Protein AF-A0A5A8DB03-F1 (afdb_monomer)

Structure (mmCIF, N/CA/C/O backbone):
data_AF-A0A5A8DB03-F1
#
_entry.id   AF-A0A5A8DB03-F1
#
loop_
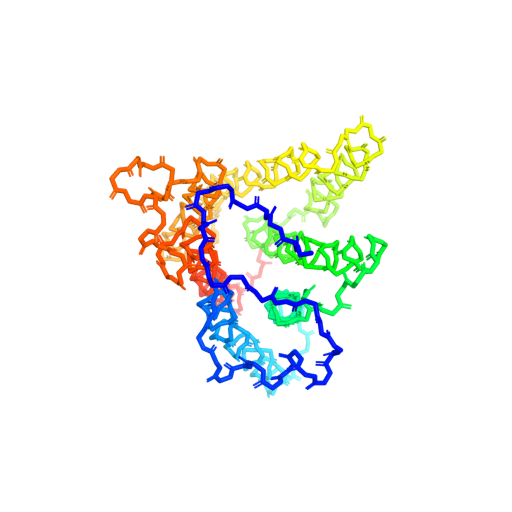_atom_site.group_PDB
_atom_site.id
_atom_site.type_symbol
_atom_site.label_atom_id
_atom_site.label_alt_id
_atom_site.label_comp_id
_atom_site.label_asym_id
_atom_site.label_entity_id
_atom_site.label_seq_id
_atom_site.pdbx_PDB_ins_code
_atom_site.Cartn_x
_atom_site.Cartn_y
_atom_site.Cartn_z
_atom_site.occupancy
_atom_site.B_iso_or_equiv
_atom_site.auth_seq_id
_atom_site.auth_comp_id
_atom_site.auth_asym_id
_atom_site.auth_atom_id
_atom_site.pdbx_PDB_model_num
ATOM 1 N N . MET A 1 1 ? -11.366 -2.211 24.504 1.00 57.22 1 MET A N 1
ATOM 2 C CA . MET A 1 1 ? -11.954 -1.932 23.166 1.00 57.22 1 MET A CA 1
ATOM 3 C C . MET A 1 1 ? -11.129 -0.865 22.456 1.00 57.22 1 MET A C 1
ATOM 5 O O . MET A 1 1 ? -11.055 0.259 22.942 1.00 57.22 1 MET A O 1
ATOM 9 N N . HIS A 1 2 ? -10.504 -1.203 21.328 1.00 66.88 2 HIS A N 1
ATOM 10 C CA . HIS A 1 2 ? -9.627 -0.291 20.583 1.00 66.88 2 HIS A CA 1
ATOM 11 C C . HIS A 1 2 ? -10.441 0.673 19.711 1.00 66.88 2 HIS A C 1
ATOM 13 O O . HIS A 1 2 ? -10.934 0.280 18.658 1.00 66.88 2 HIS A O 1
ATOM 19 N N . ARG A 1 3 ? -10.593 1.933 20.141 1.00 79.06 3 ARG A N 1
ATOM 20 C CA . ARG A 1 3 ? -11.216 3.007 19.344 1.00 79.06 3 ARG A CA 1
ATOM 21 C C . ARG A 1 3 ? -10.149 3.984 18.868 1.00 79.06 3 ARG A C 1
ATOM 23 O O . ARG A 1 3 ? -9.590 4.728 19.667 1.00 79.06 3 ARG A O 1
ATOM 30 N N . PHE A 1 4 ? -9.866 3.973 17.571 1.00 80.69 4 PHE A N 1
ATOM 31 C CA . PHE A 1 4 ? -8.771 4.746 16.974 1.00 80.69 4 PHE A CA 1
ATOM 32 C C . PHE A 1 4 ? -9.256 5.951 16.154 1.00 80.69 4 PHE A C 1
ATOM 34 O O . PHE A 1 4 ? -8.496 6.902 15.968 1.00 80.69 4 PHE A O 1
ATOM 41 N N . ASN A 1 5 ? -10.513 5.952 15.698 1.00 90.06 5 ASN A N 1
ATOM 42 C CA . ASN A 1 5 ? -11.126 7.076 14.996 1.00 90.06 5 ASN A CA 1
ATOM 43 C C . ASN A 1 5 ? -12.341 7.582 15.780 1.00 90.06 5 ASN A C 1
ATOM 45 O O . ASN A 1 5 ? -13.336 6.875 15.911 1.00 90.06 5 ASN A O 1
ATOM 49 N N . LYS A 1 6 ? -12.267 8.819 16.286 1.00 92.94 6 LYS A N 1
ATOM 50 C CA . LYS A 1 6 ? -13.341 9.431 17.086 1.00 92.94 6 LYS A CA 1
ATOM 51 C C . LYS A 1 6 ? -14.616 9.740 16.290 1.00 92.94 6 LYS A C 1
ATOM 53 O O . LYS A 1 6 ? -15.643 10.002 16.901 1.00 92.94 6 LYS A O 1
ATOM 58 N N . PHE A 1 7 ? -14.532 9.757 14.960 1.00 94.75 7 PHE A N 1
ATOM 59 C CA . PHE A 1 7 ? -15.667 10.031 14.074 1.00 94.75 7 PHE A CA 1
ATOM 60 C C . PHE A 1 7 ? -16.422 8.764 13.657 1.00 94.75 7 PHE A C 1
ATOM 62 O O . PHE A 1 7 ? -17.544 8.863 13.162 1.00 94.75 7 PHE A O 1
ATOM 69 N N . VAL A 1 8 ? -15.812 7.595 13.882 1.00 93.94 8 VAL A N 1
ATOM 70 C CA . VAL A 1 8 ? -16.479 6.298 13.768 1.00 93.94 8 VAL A CA 1
ATOM 71 C C . VAL A 1 8 ? -17.092 5.979 15.125 1.00 93.94 8 VAL A C 1
ATOM 73 O O . VAL A 1 8 ? -16.371 5.957 16.126 1.00 93.94 8 VAL A O 1
ATOM 76 N N . ILE A 1 9 ? -18.406 5.771 15.182 1.00 94.19 9 ILE A N 1
ATOM 77 C CA . ILE A 1 9 ? -19.142 5.677 16.455 1.00 94.19 9 ILE A CA 1
ATOM 78 C C . ILE A 1 9 ? -19.515 4.223 16.782 1.00 94.19 9 ILE A C 1
ATOM 80 O O . ILE A 1 9 ? -19.347 3.777 17.922 1.00 94.19 9 ILE A O 1
ATOM 84 N N . HIS A 1 10 ? -19.975 3.469 15.785 1.00 94.06 10 HIS A N 1
ATOM 85 C CA . HIS A 1 10 ? -20.523 2.120 15.906 1.00 94.06 10 HIS A CA 1
ATOM 86 C C . HIS A 1 10 ? -19.691 1.085 15.134 1.00 94.06 10 HIS A C 1
ATOM 88 O O . HIS A 1 10 ? -18.683 1.394 14.505 1.00 94.06 10 HIS A O 1
ATOM 94 N N . GLY A 1 11 ? -20.091 -0.186 15.224 1.00 92.69 11 GLY A N 1
ATOM 95 C CA . GLY A 1 11 ? -19.500 -1.276 14.442 1.00 92.69 11 GLY A CA 1
ATOM 96 C C . GLY A 1 11 ? -18.171 -1.825 14.972 1.00 92.69 11 GLY A C 1
ATOM 97 O O . GLY A 1 11 ? -17.699 -2.832 14.450 1.00 92.69 11 GLY A O 1
ATOM 98 N N . TYR A 1 12 ? -17.580 -1.223 16.011 1.00 93.94 12 TYR A N 1
ATOM 99 C CA . TYR A 1 12 ? -16.371 -1.752 16.648 1.00 93.94 12 TYR A CA 1
ATOM 100 C C . TYR A 1 12 ? -16.615 -3.125 17.282 1.00 93.94 12 TYR A C 1
ATOM 102 O O . TYR A 1 12 ? -17.575 -3.336 18.029 1.00 93.94 12 TYR A O 1
ATOM 110 N N . ARG A 1 13 ? -15.677 -4.044 17.057 1.00 93.00 13 ARG A N 1
ATOM 111 C CA . ARG A 1 13 ? -15.691 -5.375 17.669 1.00 93.00 13 ARG A CA 1
ATOM 112 C C . ARG A 1 13 ? -15.199 -5.344 19.117 1.00 93.00 13 ARG A C 1
ATOM 114 O O . ARG A 1 13 ? -14.327 -4.556 19.491 1.00 93.00 13 ARG A O 1
ATOM 121 N N . ARG A 1 14 ? -15.770 -6.229 19.938 1.00 91.81 14 ARG A N 1
ATOM 122 C CA . ARG A 1 14 ? -15.292 -6.503 21.302 1.00 91.81 14 ARG A CA 1
ATOM 123 C C . ARG A 1 14 ? -14.025 -7.351 21.256 1.00 91.81 14 ARG A C 1
ATOM 125 O O . ARG A 1 14 ? -13.747 -7.997 20.251 1.00 91.81 14 ARG A O 1
ATOM 132 N N . GLU A 1 15 ? -13.280 -7.347 22.352 1.00 93.19 15 GLU A N 1
ATOM 133 C CA . GLU A 1 15 ? -12.100 -8.198 22.490 1.00 93.19 15 GLU A CA 1
ATOM 134 C C . GLU A 1 15 ? -12.490 -9.676 22.413 1.00 93.19 15 GLU A C 1
ATOM 136 O O . GLU A 1 15 ? -13.482 -10.093 23.014 1.00 93.19 15 GLU A O 1
ATOM 141 N N . MET A 1 16 ? -11.744 -10.458 21.631 1.00 93.25 16 MET A N 1
ATOM 142 C CA . MET A 1 16 ? -12.043 -11.875 21.415 1.00 93.25 16 MET A CA 1
ATOM 143 C C . MET A 1 16 ? -10.803 -12.669 20.984 1.00 93.25 16 MET A C 1
ATOM 145 O O . MET A 1 16 ? -9.925 -12.104 20.335 1.00 93.25 16 MET A O 1
ATOM 149 N N . PRO A 1 17 ? -10.722 -13.984 21.259 1.00 93.19 17 PRO A N 1
ATOM 150 C CA . PRO A 1 17 ? -9.613 -14.824 20.799 1.00 93.19 17 PRO A CA 1
ATOM 151 C C . PRO A 1 17 ? -9.478 -14.856 19.269 1.00 93.19 17 PRO A C 1
ATOM 153 O O . PRO A 1 17 ? -10.469 -14.687 18.557 1.00 93.19 17 PRO A O 1
ATOM 156 N N . VAL A 1 18 ? -8.280 -15.166 18.757 1.00 91.94 18 VAL A N 1
ATOM 157 C CA . VAL A 1 18 ? -7.977 -15.170 17.307 1.00 91.94 18 VAL A CA 1
ATOM 158 C C . VAL A 1 18 ? -8.971 -16.019 16.516 1.00 91.94 18 VAL A C 1
ATOM 160 O O . VAL A 1 18 ? -9.547 -15.540 15.545 1.00 91.94 18 VAL A O 1
ATOM 163 N N . GLY A 1 19 ? -9.271 -17.241 16.969 1.00 92.19 19 GLY A N 1
ATOM 164 C CA . GLY A 1 19 ? -10.232 -18.115 16.285 1.00 92.19 19 GLY A CA 1
ATOM 165 C C . GLY A 1 19 ? -11.667 -17.569 16.248 1.00 92.19 19 GLY A C 1
ATOM 166 O O . GLY A 1 19 ? -12.421 -17.863 15.324 1.00 92.19 19 GLY A O 1
ATOM 167 N N . ALA A 1 20 ? -12.073 -16.751 17.225 1.00 92.81 20 ALA A N 1
ATOM 168 C CA . ALA A 1 20 ? -13.346 -16.032 17.162 1.00 92.81 20 ALA A CA 1
ATOM 169 C C . ALA A 1 20 ? -13.267 -14.853 16.181 1.00 92.81 20 ALA A C 1
ATOM 171 O O . ALA A 1 20 ? -14.188 -14.668 15.393 1.00 92.81 20 ALA A O 1
ATOM 172 N N . SER A 1 21 ? -12.141 -14.136 16.167 1.00 92.94 21 SER A N 1
ATOM 173 C CA . SER A 1 21 ? -11.889 -13.013 15.259 1.00 92.94 21 SER A CA 1
ATOM 174 C C . SER A 1 21 ? -11.907 -13.427 13.787 1.00 92.94 21 SER A C 1
ATOM 176 O O . SER A 1 21 ? -12.509 -12.750 12.962 1.00 92.94 21 SER A O 1
ATOM 178 N N . LEU A 1 22 ? -11.325 -14.585 13.456 1.00 91.19 22 LEU A N 1
ATOM 179 C CA . LEU A 1 22 ? -11.356 -15.139 12.098 1.00 91.19 22 LEU A CA 1
ATOM 180 C C . LEU A 1 22 ? -12.784 -15.469 11.637 1.00 91.19 22 LEU A C 1
ATOM 182 O O . LEU A 1 22 ? -13.128 -15.263 10.476 1.00 91.19 22 LEU A O 1
ATOM 186 N N . ARG A 1 23 ? -13.649 -15.925 12.552 1.00 92.12 23 ARG A N 1
ATOM 187 C CA . ARG A 1 23 ? -15.060 -16.221 12.253 1.00 92.12 23 ARG A CA 1
ATOM 188 C C . ARG A 1 23 ? -15.893 -14.969 11.971 1.00 92.12 23 ARG A C 1
ATOM 190 O O . ARG A 1 23 ? -16.979 -15.093 11.411 1.00 92.12 23 ARG A O 1
ATOM 197 N N . THR A 1 24 ? -15.396 -13.771 12.295 1.00 91.81 24 THR A N 1
ATOM 198 C CA . THR A 1 24 ? -16.094 -12.521 11.961 1.00 91.81 24 THR A CA 1
ATOM 199 C C . THR A 1 24 ? -15.862 -12.066 10.524 1.00 91.81 24 THR A C 1
ATOM 201 O O . THR A 1 24 ? -16.430 -11.052 10.142 1.00 91.81 24 THR A O 1
ATOM 204 N N . LEU A 1 25 ? -15.081 -12.792 9.710 1.00 89.25 25 LEU A N 1
ATOM 205 C CA . LEU A 1 25 ? -14.835 -12.438 8.305 1.00 89.25 25 LEU A CA 1
ATOM 206 C C . LEU A 1 25 ? -16.137 -12.246 7.503 1.00 89.25 25 LEU A C 1
ATOM 208 O O . LEU A 1 25 ? -16.212 -11.374 6.645 1.00 89.25 25 LEU A O 1
ATOM 212 N N . CYS A 1 26 ? -17.169 -13.037 7.814 1.00 88.62 26 CYS A N 1
ATOM 213 C CA . CYS A 1 26 ? -18.494 -12.959 7.185 1.00 88.62 26 CYS A CA 1
ATOM 214 C C . CYS A 1 26 ? -19.503 -12.108 7.983 1.00 88.62 26 CYS A C 1
ATOM 216 O O . CYS A 1 26 ? -20.705 -12.194 7.745 1.00 88.62 26 CYS A O 1
ATOM 218 N N . GLN A 1 27 ? -19.046 -11.324 8.962 1.00 92.25 27 GLN A N 1
ATOM 219 C CA . GLN A 1 27 ? -19.891 -10.447 9.773 1.00 92.25 27 GLN A CA 1
ATOM 220 C C . GLN A 1 27 ? -19.652 -8.981 9.404 1.00 92.25 27 GLN A C 1
ATOM 222 O O . GLN A 1 27 ? -18.546 -8.582 9.037 1.00 92.25 27 GLN A O 1
ATOM 227 N N . CYS A 1 28 ? -20.696 -8.161 9.531 1.00 93.94 28 CYS A N 1
ATOM 228 C CA . CYS A 1 28 ? -20.601 -6.728 9.281 1.00 93.94 28 CYS A CA 1
ATOM 229 C C . CYS A 1 28 ? -20.100 -5.994 10.534 1.00 93.94 28 CYS A C 1
ATOM 231 O O . CYS A 1 28 ? -20.710 -6.065 11.600 1.00 93.94 28 CYS A O 1
ATOM 233 N N . HIS A 1 29 ? -18.980 -5.295 10.400 1.00 94.88 29 HIS A N 1
ATOM 234 C CA . HIS A 1 29 ? -18.332 -4.491 11.429 1.00 94.88 29 HIS A CA 1
ATOM 235 C C . HIS A 1 29 ? -17.541 -3.344 10.781 1.00 94.88 29 HIS A C 1
ATOM 237 O O . HIS A 1 29 ? -17.348 -3.308 9.566 1.00 94.88 29 HIS A O 1
ATOM 243 N N . ASN A 1 30 ? -17.041 -2.409 11.586 1.00 94.44 30 ASN A N 1
ATOM 244 C CA . ASN A 1 30 ? -16.342 -1.214 11.095 1.00 94.44 30 ASN A CA 1
ATOM 245 C C . ASN A 1 30 ? -15.063 -1.528 10.278 1.00 94.44 30 ASN A C 1
ATOM 247 O O . ASN A 1 30 ? -14.635 -0.730 9.450 1.00 94.44 30 ASN A O 1
ATOM 251 N N . GLU A 1 31 ? -14.465 -2.707 10.489 1.00 95.19 31 GLU A N 1
ATOM 252 C CA . GLU A 1 31 ? -13.302 -3.187 9.720 1.00 95.19 31 GLU A CA 1
ATOM 253 C C . GLU A 1 31 ? -13.647 -4.020 8.474 1.00 95.19 31 GLU A C 1
ATOM 255 O O . GLU A 1 31 ? -12.732 -4.425 7.761 1.00 95.19 31 GLU A O 1
ATOM 260 N N . THR A 1 32 ? -14.922 -4.336 8.202 1.00 95.00 32 THR A N 1
ATOM 261 C CA . THR A 1 32 ? -15.281 -5.298 7.140 1.00 95.00 32 THR A CA 1
ATOM 262 C C . THR A 1 32 ? -14.778 -4.804 5.791 1.00 95.00 32 THR A C 1
ATOM 264 O O . THR A 1 32 ? -14.043 -5.512 5.106 1.00 95.00 32 THR A O 1
ATOM 267 N N . PHE A 1 33 ? -15.082 -3.553 5.444 1.00 95.62 33 PHE A N 1
ATOM 268 C CA . PHE A 1 33 ? -14.635 -2.971 4.184 1.00 95.62 33 PHE A CA 1
ATOM 269 C C . PHE A 1 33 ? -13.102 -2.914 4.078 1.00 95.62 33 PHE A C 1
ATOM 271 O O . PHE A 1 33 ? -12.569 -3.187 3.009 1.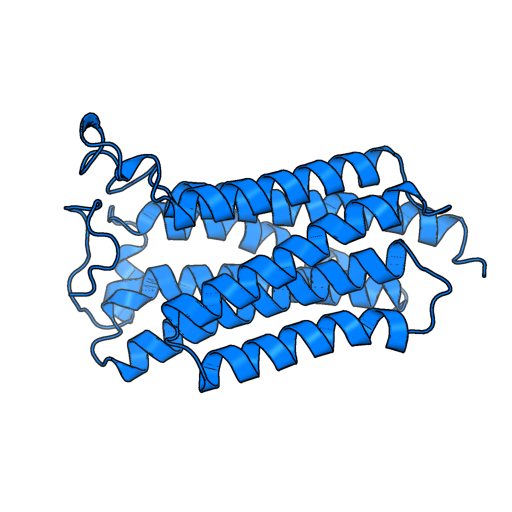00 95.62 33 PHE A O 1
ATOM 278 N N . ASN A 1 34 ? -12.390 -2.657 5.185 1.00 95.56 34 ASN A N 1
ATOM 279 C CA . ASN A 1 34 ? -10.921 -2.644 5.209 1.00 95.56 34 ASN A CA 1
ATOM 280 C C . ASN A 1 34 ? -10.317 -4.010 4.868 1.00 95.56 34 ASN A C 1
ATOM 282 O O . ASN A 1 34 ? -9.329 -4.085 4.141 1.00 95.56 34 ASN A O 1
ATOM 286 N N . VAL A 1 35 ? -10.911 -5.093 5.378 1.00 95.69 35 VAL A N 1
ATOM 287 C CA . VAL A 1 35 ? -10.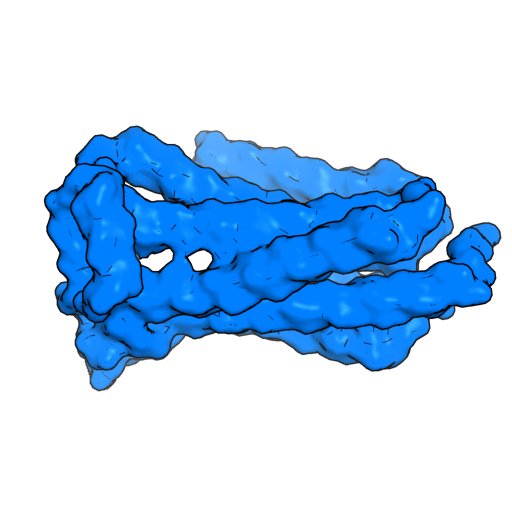468 -6.458 5.065 1.00 95.69 35 VAL A CA 1
ATOM 288 C C . VAL A 1 35 ? -10.668 -6.745 3.577 1.00 95.69 35 VAL A C 1
ATOM 290 O O . VAL A 1 35 ? -9.729 -7.144 2.889 1.00 95.69 35 VAL A O 1
ATOM 293 N N . PHE A 1 36 ? -11.869 -6.498 3.051 1.00 94.94 36 PHE A N 1
ATOM 294 C CA . PHE A 1 36 ? -12.188 -6.821 1.659 1.00 94.94 36 PHE A CA 1
ATOM 295 C C . PHE A 1 36 ? -11.455 -5.940 0.639 1.00 94.94 36 PHE A C 1
ATOM 297 O O . PHE A 1 36 ? -11.058 -6.455 -0.407 1.00 94.94 36 PHE A O 1
ATOM 304 N N . SER A 1 37 ? -11.195 -4.662 0.942 1.00 96.38 37 SER A N 1
ATOM 305 C CA . SER A 1 37 ? -10.421 -3.784 0.051 1.00 96.38 37 SER A CA 1
ATOM 306 C C . SER A 1 37 ? -8.991 -4.277 -0.183 1.00 96.38 37 SER A C 1
ATOM 308 O O . SER A 1 37 ? -8.417 -3.982 -1.227 1.00 96.38 37 SER A O 1
ATOM 310 N N . HIS A 1 38 ? -8.428 -5.058 0.747 1.00 96.88 38 HIS A N 1
ATOM 311 C CA . HIS A 1 38 ? -7.081 -5.629 0.628 1.00 96.88 38 HIS A CA 1
ATOM 312 C C . HIS A 1 38 ? -7.045 -7.046 0.057 1.00 96.88 38 HIS A C 1
ATOM 314 O O . HIS A 1 38 ? -6.026 -7.444 -0.504 1.00 96.88 38 HIS A O 1
ATOM 320 N N . LEU A 1 39 ? -8.141 -7.806 0.140 1.00 95.06 39 LEU A N 1
ATOM 321 C CA . LEU A 1 39 ? -8.198 -9.161 -0.422 1.00 95.06 39 LEU A CA 1
ATOM 322 C C . LEU A 1 39 ? -8.029 -9.169 -1.947 1.00 95.06 39 LEU A C 1
ATOM 324 O O . LEU A 1 39 ? -7.351 -10.044 -2.481 1.00 95.06 39 LEU A O 1
ATOM 328 N N . VAL A 1 40 ? -8.601 -8.190 -2.653 1.00 94.31 40 VAL A N 1
ATOM 329 C CA . VAL A 1 40 ? -8.474 -8.086 -4.117 1.00 94.31 40 VAL A CA 1
ATOM 330 C C . VAL A 1 40 ? -7.014 -7.895 -4.554 1.00 94.31 40 VAL A C 1
ATOM 332 O O . VAL A 1 40 ? -6.510 -8.746 -5.292 1.00 94.31 40 VAL A O 1
ATOM 335 N N . PRO A 1 41 ? -6.292 -6.844 -4.115 1.00 97.12 41 PRO A N 1
ATOM 336 C CA . PRO A 1 41 ? -4.892 -6.684 -4.491 1.00 97.12 41 PRO A CA 1
ATOM 337 C C . PRO A 1 41 ? -4.006 -7.821 -3.959 1.00 97.12 41 PRO A C 1
ATOM 339 O O . PRO A 1 41 ? -3.086 -8.222 -4.665 1.00 97.12 41 PRO A O 1
ATOM 342 N N . LEU A 1 42 ? -4.308 -8.415 -2.794 1.00 98.25 42 LEU A N 1
ATOM 343 C CA . LEU A 1 42 ? -3.617 -9.618 -2.310 1.00 98.25 42 LEU A CA 1
ATOM 344 C C . LEU A 1 42 ? -3.660 -10.754 -3.339 1.00 98.25 42 LEU A C 1
ATOM 346 O O . LEU A 1 42 ? -2.616 -11.297 -3.704 1.00 98.25 42 LEU A O 1
ATOM 350 N N . VAL A 1 43 ? -4.855 -11.110 -3.817 1.00 97.81 43 VAL A N 1
ATOM 351 C CA . VAL A 1 43 ? -5.032 -12.192 -4.796 1.00 97.81 43 VAL A CA 1
ATOM 352 C C . VAL A 1 43 ? -4.296 -11.868 -6.093 1.00 97.81 43 VAL A C 1
ATOM 354 O O . VAL A 1 43 ? -3.576 -12.718 -6.616 1.00 97.81 43 VAL A O 1
ATOM 357 N N . LEU A 1 44 ? -4.419 -10.636 -6.588 1.00 97.38 44 LEU A N 1
ATOM 358 C CA . LEU A 1 44 ? -3.810 -10.228 -7.855 1.00 97.38 44 LEU A CA 1
ATOM 359 C C . LEU A 1 44 ? -2.277 -10.199 -7.800 1.00 97.38 44 LEU A C 1
ATOM 361 O O . LEU A 1 44 ? -1.639 -10.692 -8.727 1.00 97.38 44 LEU A O 1
ATOM 365 N N . HIS A 1 45 ? -1.676 -9.694 -6.721 1.00 97.88 45 HIS A N 1
ATOM 366 C CA . HIS A 1 45 ? -0.219 -9.704 -6.541 1.00 97.88 45 HIS A CA 1
ATOM 367 C C . HIS A 1 45 ? 0.327 -11.120 -6.310 1.00 97.88 45 HIS A C 1
ATOM 369 O O . HIS A 1 45 ? 1.382 -11.483 -6.835 1.00 97.88 45 HIS A O 1
ATOM 375 N N . THR A 1 46 ? -0.420 -11.968 -5.595 1.00 97.38 46 THR A N 1
ATOM 376 C CA . THR A 1 46 ? -0.063 -13.386 -5.428 1.00 97.38 46 THR A CA 1
ATOM 377 C C . THR A 1 46 ? -0.072 -14.102 -6.777 1.00 97.38 46 THR A C 1
ATOM 379 O O . THR A 1 46 ? 0.896 -14.766 -7.139 1.00 97.38 46 THR A O 1
ATOM 382 N N . TRP A 1 47 ? -1.130 -13.910 -7.568 1.00 95.94 47 TRP A N 1
ATOM 383 C CA . TRP A 1 47 ? -1.225 -14.464 -8.916 1.00 95.94 47 TRP A CA 1
ATOM 384 C C . TRP A 1 47 ? -0.125 -13.925 -9.835 1.00 95.94 47 TRP A C 1
ATOM 386 O O . TRP A 1 47 ? 0.534 -14.688 -10.537 1.00 95.94 47 TRP A O 1
ATOM 396 N N . GLY A 1 48 ? 0.137 -12.618 -9.777 1.00 93.50 48 GLY A N 1
ATOM 397 C CA . GLY A 1 48 ? 1.223 -11.972 -10.505 1.00 93.50 48 GLY A CA 1
ATOM 398 C C . GLY A 1 48 ? 2.592 -12.578 -10.189 1.00 93.50 48 GLY A C 1
ATOM 399 O O . GLY A 1 48 ? 3.375 -12.782 -11.115 1.00 93.50 48 GLY A O 1
ATOM 400 N N . SER A 1 49 ? 2.846 -12.914 -8.920 1.00 92.81 49 SER A N 1
ATOM 401 C CA . SER A 1 49 ? 4.064 -13.601 -8.469 1.00 92.81 49 SER A CA 1
ATOM 402 C C . SER A 1 49 ? 4.170 -15.013 -9.054 1.00 92.81 49 SER A C 1
ATOM 404 O O . SER A 1 49 ? 5.222 -15.389 -9.565 1.00 92.81 49 SER A O 1
ATOM 406 N N . VAL A 1 50 ? 3.074 -15.781 -9.032 1.00 93.00 50 VAL A N 1
ATOM 407 C CA . VAL A 1 50 ? 3.017 -17.139 -9.606 1.00 93.00 50 VAL A CA 1
ATOM 408 C C . VAL A 1 50 ? 3.284 -17.112 -11.111 1.00 93.00 50 VAL A C 1
ATOM 410 O O . VAL A 1 50 ? 4.085 -17.902 -11.601 1.00 93.00 50 VAL A O 1
ATOM 413 N N . LEU A 1 51 ? 2.675 -16.178 -11.847 1.00 90.88 51 LEU A N 1
ATOM 414 C CA . LEU A 1 51 ? 2.908 -16.043 -13.287 1.00 90.88 51 LEU A CA 1
ATOM 415 C C . LEU A 1 51 ? 4.371 -15.733 -13.620 1.00 90.88 51 LEU A C 1
ATOM 417 O O . LEU A 1 51 ? 4.888 -16.255 -14.604 1.00 90.88 51 LEU A O 1
ATOM 421 N N . LEU A 1 52 ? 5.042 -14.906 -12.813 1.00 88.75 52 LEU A N 1
ATOM 422 C CA . LEU A 1 52 ? 6.464 -14.614 -13.004 1.00 88.75 52 LEU A CA 1
ATOM 423 C C . LEU A 1 52 ? 7.333 -15.853 -12.763 1.00 88.75 52 LEU A C 1
ATOM 425 O O . LEU A 1 52 ? 8.230 -16.099 -13.559 1.00 88.75 52 LEU A O 1
ATOM 429 N N . LEU A 1 53 ? 7.027 -16.659 -11.738 1.00 87.44 53 LEU A N 1
ATOM 430 C CA . LEU A 1 53 ? 7.735 -17.919 -11.467 1.00 87.44 53 LEU A CA 1
ATOM 431 C C . LEU A 1 53 ? 7.560 -18.950 -12.588 1.00 87.44 53 LEU A C 1
ATOM 433 O O . LEU A 1 53 ? 8.508 -19.648 -12.930 1.00 87.44 53 LEU A O 1
ATOM 437 N N . LEU A 1 54 ? 6.353 -19.059 -13.149 1.00 88.25 54 LEU A N 1
ATOM 438 C CA . LEU A 1 54 ? 6.055 -20.018 -14.218 1.00 88.25 54 LEU A CA 1
ATOM 439 C C . LEU A 1 54 ? 6.565 -19.557 -15.591 1.00 88.25 54 LEU A C 1
ATOM 441 O O . LEU A 1 54 ? 6.840 -20.389 -16.451 1.00 88.25 54 LEU A O 1
ATOM 445 N N . GLY A 1 55 ? 6.649 -18.243 -15.816 1.00 80.56 55 GLY A N 1
ATOM 446 C CA . GLY A 1 55 ? 7.028 -17.654 -17.101 1.00 80.56 55 GLY A CA 1
ATOM 447 C C . GLY A 1 55 ? 8.524 -17.378 -17.272 1.00 80.56 55 GLY A C 1
ATOM 448 O O . GLY A 1 55 ? 8.964 -17.148 -18.398 1.00 80.56 55 GLY A O 1
ATOM 449 N N . SER A 1 56 ? 9.319 -17.376 -16.198 1.00 66.75 56 SER A N 1
ATOM 450 C CA . SER A 1 56 ? 10.761 -17.128 -16.287 1.00 66.75 56 SER A CA 1
ATOM 451 C C . SER A 1 56 ? 11.527 -18.416 -16.605 1.00 66.75 56 SER A C 1
ATOM 453 O O . SER A 1 56 ? 11.860 -19.177 -15.700 1.00 66.75 56 SER A O 1
ATOM 455 N N . ALA A 1 57 ? 11.830 -18.651 -17.886 1.00 58.09 57 ALA A N 1
ATOM 456 C CA . ALA A 1 57 ? 12.744 -19.723 -18.300 1.00 58.09 57 ALA A CA 1
ATOM 457 C C . ALA A 1 57 ? 14.205 -19.440 -17.878 1.00 58.09 57 ALA A C 1
ATOM 459 O O . ALA A 1 57 ? 14.958 -20.375 -17.622 1.00 58.09 57 ALA A O 1
ATOM 460 N N . GLU A 1 58 ? 14.578 -18.160 -17.732 1.00 63.16 58 GLU A N 1
ATOM 461 C CA . GLU A 1 58 ? 15.856 -17.701 -17.173 1.00 63.16 58 GLU A CA 1
ATOM 462 C C . GLU A 1 58 ? 15.638 -16.516 -16.216 1.00 63.16 58 GLU A C 1
ATOM 464 O O . GLU A 1 58 ? 14.839 -15.611 -16.484 1.00 63.16 58 GLU A O 1
ATOM 469 N N . ALA A 1 59 ? 16.342 -16.512 -15.080 1.00 67.12 59 ALA A N 1
ATOM 470 C CA . ALA A 1 59 ? 16.263 -15.440 -14.093 1.00 67.12 59 ALA A CA 1
ATOM 471 C C . ALA A 1 59 ? 17.140 -14.249 -14.516 1.00 67.12 59 ALA A C 1
ATOM 473 O O . ALA A 1 59 ? 18.360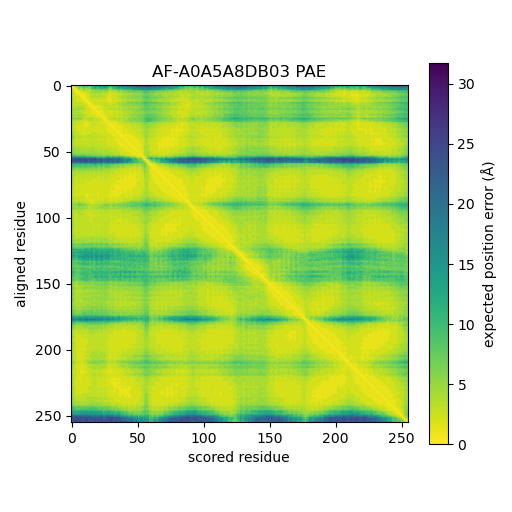 -14.283 -14.385 1.00 67.12 59 ALA A O 1
ATOM 474 N N . SER A 1 60 ? 16.510 -13.172 -14.987 1.00 78.88 60 SER A N 1
ATOM 475 C CA . SER A 1 60 ? 17.166 -11.869 -15.154 1.00 78.88 60 SER A CA 1
ATOM 476 C C . SER A 1 60 ? 17.091 -11.041 -13.863 1.00 78.88 60 SER A C 1
ATOM 478 O O . SER A 1 60 ? 16.209 -11.252 -13.022 1.00 78.88 60 SER A O 1
ATOM 480 N N . GLU A 1 61 ? 17.979 -10.051 -13.708 1.00 79.50 61 GLU A N 1
ATOM 481 C CA . GLU A 1 61 ? 17.900 -9.053 -12.623 1.00 79.50 61 GLU A CA 1
ATOM 482 C C . GLU A 1 61 ? 16.493 -8.421 -12.566 1.00 79.50 61 GLU A C 1
ATOM 484 O O . GLU A 1 61 ? 15.867 -8.329 -11.511 1.00 79.50 61 GLU A O 1
ATOM 489 N N . TRP A 1 62 ? 15.955 -8.072 -13.733 1.00 78.94 62 TRP A N 1
ATOM 490 C CA . TRP A 1 62 ? 14.679 -7.385 -13.907 1.00 78.94 62 TRP A CA 1
ATOM 491 C C . TRP A 1 62 ? 13.462 -8.237 -13.539 1.00 78.94 62 TRP A C 1
ATOM 493 O O . TRP A 1 62 ? 12.564 -7.770 -12.838 1.00 78.94 62 TRP A O 1
ATOM 503 N N . SER A 1 63 ? 13.436 -9.500 -13.973 1.00 83.19 63 SER A N 1
ATOM 504 C CA . SER A 1 63 ? 12.372 -10.438 -13.597 1.00 83.19 63 SER A CA 1
ATOM 505 C C . SER A 1 63 ? 12.407 -10.743 -12.099 1.00 83.19 63 SER A C 1
ATOM 507 O O . SER A 1 63 ? 11.353 -10.863 -11.478 1.00 83.19 63 SER A O 1
ATOM 509 N N . SER A 1 64 ? 13.605 -10.793 -11.504 1.00 85.88 64 SER A N 1
ATOM 510 C CA . SER A 1 64 ? 13.785 -10.978 -10.058 1.00 85.88 64 SER A CA 1
ATOM 511 C C . SER A 1 64 ? 13.260 -9.780 -9.266 1.00 85.88 64 SER A C 1
ATOM 513 O O . SER A 1 64 ? 12.590 -9.954 -8.250 1.00 85.88 64 SER A O 1
ATOM 515 N N . LEU A 1 65 ? 13.508 -8.562 -9.754 1.00 85.50 65 LEU A N 1
ATOM 516 C CA . LEU A 1 65 ? 13.039 -7.328 -9.128 1.00 85.50 65 LEU A CA 1
ATOM 517 C C . LEU A 1 65 ? 11.509 -7.191 -9.205 1.00 85.50 65 LEU A C 1
ATOM 519 O O . LEU A 1 65 ? 10.866 -6.888 -8.199 1.00 85.50 65 LEU A O 1
ATOM 523 N N . LEU A 1 66 ? 10.911 -7.499 -10.363 1.00 89.12 66 LEU A N 1
ATOM 524 C CA . LEU A 1 66 ? 9.453 -7.560 -10.512 1.00 89.12 66 LEU A CA 1
ATOM 525 C C . LEU A 1 66 ? 8.835 -8.628 -9.603 1.00 89.12 66 LEU A C 1
ATOM 527 O O . LEU A 1 66 ? 7.834 -8.351 -8.946 1.00 89.12 66 LEU A O 1
ATOM 531 N N . PHE A 1 67 ? 9.439 -9.818 -9.517 1.00 91.88 67 PHE A N 1
ATOM 532 C CA . PHE A 1 67 ? 8.972 -10.874 -8.619 1.00 91.88 67 PHE A CA 1
ATOM 533 C C . PHE A 1 67 ? 9.030 -10.438 -7.152 1.00 91.88 67 PHE A C 1
ATOM 535 O O . PHE A 1 67 ? 8.030 -10.547 -6.444 1.00 91.88 67 PHE A O 1
ATOM 542 N N . ALA A 1 68 ? 10.166 -9.892 -6.705 1.00 91.50 68 ALA A N 1
ATOM 543 C CA . ALA A 1 68 ? 10.329 -9.399 -5.339 1.00 91.50 68 ALA A CA 1
ATOM 544 C C . ALA A 1 68 ? 9.256 -8.361 -4.995 1.00 91.50 68 ALA A C 1
ATOM 546 O O . ALA A 1 68 ? 8.663 -8.397 -3.919 1.00 91.50 68 ALA A O 1
ATOM 547 N N . ARG A 1 69 ? 8.956 -7.467 -5.936 1.00 93.31 69 ARG A N 1
ATOM 548 C CA . ARG A 1 69 ? 7.934 -6.445 -5.769 1.00 93.31 69 ARG A CA 1
ATOM 549 C C . ARG A 1 69 ? 6.521 -7.028 -5.664 1.00 93.31 69 ARG A C 1
ATOM 551 O O . ARG A 1 69 ? 5.784 -6.619 -4.773 1.00 93.31 69 ARG A O 1
ATOM 558 N N . GLU A 1 70 ? 6.142 -7.983 -6.515 1.00 95.94 70 GLU A N 1
ATOM 559 C CA . GLU A 1 70 ? 4.841 -8.674 -6.408 1.00 95.94 70 GLU A CA 1
ATOM 560 C C . GLU A 1 70 ? 4.708 -9.444 -5.087 1.00 95.94 70 GLU A C 1
ATOM 562 O O . GLU A 1 70 ? 3.682 -9.346 -4.412 1.00 95.94 70 GLU A O 1
ATOM 567 N N . ALA A 1 71 ? 5.762 -10.152 -4.676 1.00 96.19 71 ALA A N 1
ATOM 568 C CA . ALA A 1 71 ? 5.775 -10.932 -3.443 1.00 96.19 71 ALA A CA 1
ATOM 569 C C . ALA A 1 71 ? 5.656 -10.039 -2.197 1.00 96.19 71 ALA A C 1
ATOM 571 O O . ALA A 1 71 ? 4.878 -10.329 -1.287 1.00 96.19 71 ALA A O 1
ATOM 572 N N . VAL A 1 72 ? 6.386 -8.920 -2.161 1.00 96.62 72 VAL A N 1
ATOM 573 C CA . VAL A 1 72 ? 6.307 -7.944 -1.063 1.00 96.62 72 VAL A CA 1
ATOM 574 C C . VAL A 1 72 ? 4.957 -7.222 -1.060 1.00 96.62 72 VAL A C 1
ATOM 576 O O . VAL A 1 72 ? 4.402 -6.994 0.016 1.00 96.62 72 VAL A O 1
ATOM 579 N N . ALA A 1 73 ? 4.387 -6.904 -2.226 1.00 97.69 73 ALA A N 1
ATOM 580 C CA . ALA A 1 73 ? 3.042 -6.342 -2.312 1.00 97.69 73 ALA A CA 1
ATOM 581 C C . ALA A 1 73 ? 1.999 -7.321 -1.751 1.00 97.69 73 ALA A C 1
ATOM 583 O O . ALA A 1 73 ? 1.196 -6.937 -0.900 1.00 97.69 73 ALA A O 1
ATOM 584 N N . ALA A 1 74 ? 2.052 -8.598 -2.143 1.00 98.25 74 ALA A N 1
ATOM 585 C CA . ALA A 1 74 ? 1.188 -9.639 -1.590 1.00 98.25 74 ALA A CA 1
ATOM 586 C C . ALA A 1 74 ? 1.350 -9.759 -0.065 1.00 98.25 74 ALA A C 1
ATOM 588 O O . ALA A 1 74 ? 0.355 -9.765 0.659 1.00 98.25 74 ALA A O 1
ATOM 589 N N . LEU A 1 75 ? 2.588 -9.760 0.445 1.00 97.56 75 LEU A N 1
ATOM 590 C CA . LEU A 1 75 ? 2.855 -9.776 1.886 1.00 97.56 75 LEU A CA 1
ATOM 591 C C . LEU A 1 75 ? 2.243 -8.563 2.601 1.00 97.56 75 LEU A C 1
ATOM 593 O O . LEU A 1 75 ? 1.657 -8.720 3.669 1.00 97.56 75 LEU A O 1
ATOM 597 N N . ASN A 1 76 ? 2.341 -7.372 2.010 1.00 98.06 76 ASN A N 1
ATOM 598 C CA . ASN A 1 76 ? 1.738 -6.157 2.547 1.00 98.06 76 ASN A CA 1
ATOM 599 C C . ASN A 1 76 ? 0.217 -6.265 2.672 1.00 98.06 76 ASN A C 1
ATOM 601 O O . ASN A 1 76 ? -0.337 -6.031 3.745 1.00 98.06 76 ASN A O 1
ATOM 605 N N . PHE A 1 77 ? -0.462 -6.678 1.604 1.00 98.25 77 PHE A N 1
ATOM 606 C CA . PHE A 1 77 ? -1.913 -6.837 1.641 1.00 98.25 77 PHE A CA 1
ATOM 607 C C . PHE A 1 77 ? -2.349 -7.957 2.597 1.00 98.25 77 PHE A C 1
ATOM 609 O O . PHE A 1 77 ? -3.329 -7.792 3.324 1.00 98.25 77 PHE A O 1
ATOM 616 N N . ALA A 1 78 ? -1.593 -9.057 2.683 1.00 97.88 78 ALA A N 1
ATOM 617 C CA . ALA A 1 78 ? -1.841 -10.130 3.645 1.00 97.88 78 ALA A CA 1
ATOM 618 C C . ALA A 1 78 ? -1.675 -9.660 5.099 1.00 97.88 78 ALA A C 1
ATOM 620 O O . ALA A 1 78 ? -2.524 -9.953 5.943 1.00 97.88 78 ALA A O 1
ATOM 621 N N . ALA A 1 79 ? -0.612 -8.906 5.394 1.00 97.12 79 ALA A N 1
ATOM 622 C CA . ALA A 1 79 ? -0.371 -8.335 6.714 1.00 97.12 79 ALA A CA 1
ATOM 623 C C . ALA A 1 79 ? -1.483 -7.357 7.117 1.00 97.12 79 ALA A C 1
ATOM 625 O O . ALA A 1 79 ? -1.954 -7.412 8.254 1.00 97.12 79 ALA A O 1
ATOM 626 N N . SER A 1 80 ? -1.968 -6.539 6.179 1.00 96.94 80 SER A N 1
ATOM 627 C CA . SER A 1 80 ? -3.074 -5.613 6.435 1.00 96.94 80 SER A CA 1
ATOM 628 C C . SER A 1 80 ? -4.400 -6.331 6.690 1.00 96.94 80 SER A C 1
ATOM 630 O O . SER A 1 80 ? -5.104 -6.016 7.654 1.00 96.94 80 SER A O 1
ATOM 632 N N . VAL A 1 81 ? -4.714 -7.373 5.906 1.00 96.69 81 VAL A N 1
ATOM 633 C CA . VAL A 1 81 ? -5.863 -8.261 6.164 1.00 96.69 81 VAL A CA 1
ATOM 634 C C . VAL A 1 81 ? -5.751 -8.897 7.549 1.00 96.69 81 VAL A C 1
ATOM 636 O O . VAL A 1 81 ? -6.715 -8.866 8.315 1.00 96.69 81 VAL A O 1
ATOM 639 N N . ALA A 1 82 ? -4.580 -9.431 7.904 1.00 95.19 82 ALA A N 1
ATOM 640 C CA . ALA A 1 82 ? -4.348 -10.052 9.203 1.00 95.19 82 ALA A CA 1
ATOM 641 C C . ALA A 1 82 ? -4.503 -9.049 10.355 1.00 95.19 82 ALA A C 1
ATOM 643 O O . ALA A 1 82 ? -5.151 -9.368 11.353 1.00 95.19 82 ALA A O 1
ATOM 644 N N . TYR A 1 83 ? -3.976 -7.829 10.217 1.00 95.12 83 TYR A N 1
ATOM 645 C CA . TYR A 1 83 ? -4.155 -6.760 11.199 1.00 95.12 83 TYR A CA 1
ATOM 646 C C . TYR A 1 83 ? -5.637 -6.438 11.398 1.00 95.12 83 TYR A C 1
ATOM 648 O O . TYR A 1 83 ? -6.152 -6.562 12.513 1.00 95.12 83 TYR A O 1
ATOM 656 N N . HIS A 1 84 ? -6.344 -6.093 10.320 1.00 95.06 84 HIS A N 1
ATOM 657 C CA . HIS A 1 84 ? -7.749 -5.708 10.397 1.00 95.06 84 HIS A CA 1
ATOM 658 C C . HIS A 1 84 ? -8.635 -6.852 10.880 1.00 95.06 84 HIS A C 1
ATOM 660 O O . HIS A 1 84 ? -9.594 -6.607 11.606 1.00 95.06 84 HIS A O 1
ATOM 666 N N . LEU A 1 85 ? -8.318 -8.107 10.564 1.00 94.38 85 LEU A N 1
ATOM 667 C CA . LEU A 1 85 ? -9.100 -9.247 11.025 1.00 94.38 85 LEU A CA 1
ATOM 668 C C . LEU A 1 85 ? -8.809 -9.599 12.489 1.00 94.38 85 LEU A C 1
ATOM 670 O O . LEU A 1 85 ? -9.761 -9.882 13.216 1.00 94.38 85 LEU A O 1
ATOM 674 N N . CYS A 1 86 ? -7.552 -9.530 12.942 1.00 94.06 86 CYS A N 1
ATOM 675 C CA . CYS A 1 86 ? -7.102 -10.026 14.252 1.00 94.06 86 CYS A CA 1
ATOM 676 C C . CYS A 1 86 ? -6.882 -8.942 15.320 1.00 94.06 86 CYS A C 1
ATOM 678 O O . CYS A 1 86 ? -6.612 -9.279 16.474 1.00 94.06 86 CYS A O 1
ATOM 680 N N . MET A 1 87 ? -7.035 -7.651 15.002 1.00 93.06 87 MET A N 1
ATOM 681 C CA . MET A 1 87 ? -6.902 -6.573 15.993 1.00 93.06 87 MET A CA 1
ATOM 682 C C . MET A 1 87 ? -7.786 -6.719 17.254 1.00 93.06 87 MET A C 1
ATOM 684 O O . MET A 1 87 ? -7.318 -6.319 18.322 1.00 93.06 87 MET A O 1
ATOM 688 N N . PRO A 1 88 ? -9.004 -7.313 17.232 1.00 92.94 88 PRO A N 1
ATOM 689 C CA . PRO A 1 88 ? -9.778 -7.534 18.459 1.00 92.94 88 PRO A CA 1
ATOM 690 C C . PRO A 1 88 ? -9.151 -8.574 19.399 1.00 92.94 88 PRO A C 1
ATOM 692 O O . PRO A 1 88 ? -9.473 -8.604 20.583 1.00 92.94 88 PRO A O 1
ATOM 695 N N . SER A 1 89 ? -8.250 -9.419 18.897 1.00 91.25 89 SER A N 1
ATOM 696 C CA . SER A 1 89 ? -7.496 -10.393 19.698 1.00 91.25 89 SER A CA 1
ATOM 697 C C . SER A 1 89 ? -6.275 -9.800 20.381 1.00 91.25 89 SER A C 1
ATOM 699 O O . SER A 1 89 ? -5.649 -10.448 21.220 1.00 91.25 89 SER A O 1
ATOM 701 N N . ALA A 1 90 ? -5.950 -8.549 20.072 1.00 90.25 90 ALA A N 1
ATOM 702 C CA . ALA A 1 90 ? -4.861 -7.821 20.681 1.00 90.25 90 ALA A CA 1
ATOM 703 C C . ALA A 1 90 ? -5.264 -7.238 22.046 1.00 90.25 90 ALA A C 1
ATOM 705 O O . ALA A 1 90 ? -5.371 -6.025 22.208 1.00 90.25 90 ALA A O 1
ATOM 706 N N . VAL A 1 91 ? -5.505 -8.109 23.029 1.00 86.00 91 VAL A N 1
ATOM 707 C CA . VAL A 1 91 ? -5.954 -7.714 24.379 1.00 86.00 91 VAL A CA 1
ATOM 708 C C . VAL A 1 91 ? -4.886 -6.889 25.104 1.00 86.00 91 VAL A C 1
ATOM 710 O O . VAL A 1 91 ? -5.195 -5.927 25.801 1.00 86.00 91 VAL A O 1
ATOM 713 N N . THR A 1 92 ? -3.606 -7.226 24.911 1.00 88.00 92 THR A N 1
ATOM 714 C CA . THR A 1 92 ? -2.496 -6.488 25.523 1.00 88.00 92 THR A CA 1
ATOM 715 C C . THR A 1 92 ? -1.979 -5.375 24.605 1.00 88.00 92 THR A C 1
ATOM 717 O O . THR A 1 92 ? -1.856 -5.593 23.392 1.00 88.00 92 THR A O 1
ATOM 720 N N . PRO A 1 93 ? -1.567 -4.214 25.159 1.00 86.06 93 PRO A N 1
ATOM 721 C CA . PRO A 1 93 ? -0.981 -3.126 24.373 1.00 86.06 93 PRO A CA 1
ATOM 722 C C . PRO A 1 93 ? 0.210 -3.575 23.519 1.00 86.06 93 PRO A C 1
ATOM 724 O O . PRO A 1 93 ? 0.338 -3.167 22.369 1.00 86.06 93 PRO A O 1
ATOM 727 N N . GLY A 1 94 ? 1.051 -4.474 24.042 1.00 87.69 94 GLY A N 1
ATOM 728 C CA . GLY A 1 94 ? 2.197 -5.011 23.304 1.00 87.69 94 GLY A CA 1
ATOM 729 C C . GLY A 1 94 ? 1.798 -5.827 22.071 1.00 87.69 94 GLY A C 1
ATOM 730 O O . GLY A 1 94 ? 2.421 -5.698 21.022 1.00 87.69 94 GLY A O 1
ATOM 731 N N . THR A 1 95 ? 0.737 -6.634 22.158 1.00 88.31 95 THR A N 1
ATOM 732 C CA . THR A 1 95 ? 0.246 -7.416 21.009 1.00 88.31 95 THR A CA 1
ATOM 733 C C . THR A 1 95 ? -0.386 -6.515 19.957 1.00 88.31 95 THR A C 1
ATOM 735 O O . THR A 1 95 ? -0.144 -6.712 18.769 1.00 88.31 95 THR A O 1
ATOM 738 N N . TYR A 1 96 ? -1.125 -5.491 20.389 1.00 89.12 96 TYR A N 1
ATOM 739 C CA . TYR A 1 96 ? -1.717 -4.506 19.484 1.00 89.12 96 TYR A CA 1
ATOM 740 C C . TYR A 1 96 ? -0.637 -3.741 18.721 1.00 89.12 96 TYR A C 1
ATOM 742 O O . TYR A 1 96 ? -0.680 -3.666 17.495 1.00 89.12 96 TYR A O 1
ATOM 750 N N . THR A 1 97 ? 0.373 -3.248 19.439 1.00 87.62 97 THR A N 1
ATOM 751 C CA . THR A 1 97 ? 1.507 -2.542 18.843 1.00 87.62 97 THR A CA 1
ATOM 752 C C . THR A 1 97 ? 2.272 -3.432 17.871 1.00 87.62 97 THR A C 1
ATOM 754 O O . THR A 1 97 ? 2.596 -2.966 16.788 1.00 87.62 97 THR A O 1
ATOM 757 N N . ARG A 1 98 ? 2.513 -4.712 18.189 1.00 89.00 98 ARG A N 1
ATOM 758 C CA . ARG A 1 98 ? 3.170 -5.642 17.253 1.00 89.00 98 ARG A CA 1
ATOM 759 C C . ARG A 1 98 ? 2.377 -5.825 15.962 1.00 89.00 98 ARG A C 1
ATOM 761 O O . ARG A 1 98 ? 2.954 -5.665 14.898 1.00 89.00 98 ARG A O 1
ATOM 768 N N . LEU A 1 99 ? 1.075 -6.098 16.048 1.00 90.75 99 LEU A N 1
ATOM 769 C CA . LEU A 1 99 ? 0.227 -6.262 14.861 1.00 90.75 99 LEU A CA 1
ATOM 770 C C . LEU A 1 99 ? 0.188 -4.986 14.007 1.00 90.75 99 LEU A C 1
ATOM 772 O O . LEU A 1 99 ? 0.319 -5.057 12.789 1.00 90.75 99 LEU A O 1
ATOM 776 N N . LEU A 1 100 ? 0.057 -3.820 14.648 1.00 90.06 100 LEU A N 1
ATOM 777 C CA . LEU A 1 100 ? 0.076 -2.524 13.969 1.00 90.06 100 LEU A CA 1
ATOM 778 C C . LEU A 1 100 ? 1.437 -2.224 13.323 1.00 90.06 100 LEU A C 1
ATOM 780 O O . LEU A 1 100 ? 1.495 -1.658 12.234 1.00 90.06 100 LEU A O 1
ATOM 784 N N . LEU A 1 101 ? 2.534 -2.575 13.998 1.00 88.94 101 LEU A N 1
ATOM 785 C CA . LEU A 1 101 ? 3.883 -2.427 13.459 1.00 88.94 101 LEU A CA 1
ATOM 786 C C . LEU A 1 101 ? 4.104 -3.352 12.269 1.00 88.94 101 LEU A C 1
ATOM 788 O O . LEU A 1 101 ? 4.704 -2.909 11.301 1.00 88.94 101 LEU A O 1
ATOM 792 N N . THR A 1 102 ? 3.615 -4.593 12.310 1.00 90.75 102 THR A N 1
ATOM 793 C CA . THR A 1 102 ? 3.719 -5.523 11.181 1.00 90.75 102 THR A CA 1
ATOM 794 C C . THR A 1 102 ? 3.041 -4.957 9.936 1.00 90.75 102 THR A C 1
ATOM 796 O O . THR A 1 102 ? 3.707 -4.851 8.913 1.00 90.75 102 THR A O 1
ATOM 799 N N . ASP A 1 103 ? 1.780 -4.520 10.037 1.00 93.50 103 ASP A N 1
ATOM 800 C CA . ASP A 1 103 ? 1.055 -3.870 8.930 1.00 93.50 103 ASP A CA 1
ATOM 801 C C . ASP A 1 103 ? 1.817 -2.643 8.405 1.00 93.50 103 ASP A C 1
ATOM 803 O O . ASP A 1 103 ? 2.095 -2.514 7.214 1.00 93.50 103 ASP A O 1
ATOM 807 N N . TRP A 1 104 ? 2.267 -1.765 9.303 1.00 90.44 104 TRP A N 1
ATOM 808 C CA . TRP A 1 104 ? 2.973 -0.556 8.889 1.00 90.44 104 TRP A CA 1
ATOM 809 C C . TRP A 1 104 ? 4.340 -0.840 8.239 1.00 90.44 104 TRP A C 1
ATOM 811 O O . TRP A 1 104 ? 4.680 -0.220 7.232 1.00 90.44 104 TRP A O 1
ATOM 821 N N . MET A 1 105 ? 5.116 -1.788 8.770 1.00 88.44 105 MET A N 1
ATOM 822 C CA . MET A 1 105 ? 6.417 -2.185 8.217 1.00 88.44 105 MET A CA 1
ATOM 823 C C . MET A 1 105 ? 6.284 -2.789 6.821 1.00 88.44 105 MET A C 1
ATOM 825 O O . MET A 1 105 ? 7.101 -2.485 5.950 1.00 88.44 105 MET A O 1
ATOM 829 N N . THR A 1 106 ? 5.254 -3.599 6.572 1.00 93.00 106 THR A N 1
ATOM 830 C CA . THR A 1 106 ? 5.038 -4.171 5.240 1.00 93.00 106 THR A CA 1
ATOM 831 C C . THR A 1 106 ? 4.592 -3.122 4.224 1.00 93.00 106 THR A C 1
ATOM 833 O O . THR A 1 106 ? 4.998 -3.211 3.065 1.00 93.00 106 THR A O 1
ATOM 836 N N . VAL A 1 107 ? 3.867 -2.076 4.645 1.00 93.31 107 VAL A N 1
ATOM 837 C CA . VAL A 1 107 ? 3.579 -0.919 3.776 1.00 93.31 107 VAL A CA 1
ATOM 838 C C . VAL A 1 107 ? 4.881 -0.226 3.376 1.00 93.31 107 VAL A C 1
ATOM 840 O O . VAL A 1 107 ? 5.074 0.075 2.198 1.00 93.31 107 VAL A O 1
ATOM 843 N N . MET A 1 108 ? 5.802 -0.007 4.323 1.00 89.94 108 MET A N 1
ATOM 844 C CA . MET A 1 108 ? 7.103 0.605 4.020 1.00 89.94 108 MET A CA 1
ATOM 845 C C . MET A 1 108 ? 7.915 -0.261 3.056 1.00 89.94 108 MET A C 1
ATOM 847 O O . MET A 1 108 ? 8.419 0.253 2.060 1.00 89.94 108 MET A O 1
ATOM 851 N N . ALA A 1 109 ? 7.986 -1.573 3.294 1.00 90.62 109 ALA A N 1
ATOM 852 C CA . ALA A 1 109 ? 8.670 -2.503 2.399 1.00 90.62 109 ALA A CA 1
ATOM 853 C C . ALA A 1 109 ? 8.092 -2.464 0.973 1.00 90.62 109 ALA A C 1
ATOM 855 O O . ALA A 1 109 ? 8.853 -2.396 0.008 1.00 90.62 109 ALA A O 1
ATOM 856 N N . ASN A 1 110 ? 6.761 -2.433 0.837 1.00 94.19 110 ASN A N 1
ATOM 857 C CA . ASN A 1 110 ? 6.083 -2.358 -0.459 1.00 94.19 110 ASN A CA 1
ATOM 858 C C . ASN A 1 110 ? 6.392 -1.059 -1.221 1.00 94.19 110 ASN A C 1
ATOM 860 O O . ASN A 1 110 ? 6.650 -1.084 -2.427 1.00 94.19 110 ASN A O 1
ATOM 864 N N . VAL A 1 111 ? 6.413 0.081 -0.527 1.00 92.25 111 VAL A N 1
ATOM 865 C CA . VAL A 1 111 ? 6.776 1.365 -1.145 1.00 92.25 111 VAL A CA 1
ATOM 866 C C . VAL A 1 111 ? 8.247 1.370 -1.565 1.00 92.25 111 VAL A C 1
ATOM 868 O O . VAL A 1 111 ? 8.558 1.769 -2.684 1.00 92.25 111 VAL A O 1
ATOM 871 N N . LEU A 1 112 ? 9.149 0.878 -0.713 1.00 90.19 112 LEU A N 1
ATOM 872 C CA . LEU A 1 112 ? 10.587 0.849 -0.992 1.00 90.19 112 LEU A CA 1
ATOM 873 C C . LEU A 1 112 ? 10.933 -0.041 -2.183 1.00 90.19 112 LEU A C 1
ATOM 875 O O . LEU A 1 112 ? 11.684 0.389 -3.053 1.00 90.19 112 LEU A O 1
ATOM 879 N N . VAL A 1 113 ? 10.379 -1.255 -2.255 1.00 90.56 113 VAL A N 1
ATOM 880 C CA . VAL A 1 113 ? 10.633 -2.146 -3.397 1.00 90.56 113 VAL A CA 1
ATOM 881 C C . VAL A 1 113 ? 10.039 -1.572 -4.685 1.00 90.56 113 VAL A C 1
ATOM 883 O O . VAL A 1 113 ? 10.657 -1.671 -5.741 1.00 90.56 113 VAL A O 1
ATOM 886 N N . THR A 1 114 ? 8.884 -0.905 -4.603 1.00 92.19 114 THR A N 1
ATOM 887 C CA . THR A 1 114 ? 8.254 -0.242 -5.753 1.00 92.19 114 THR A CA 1
ATOM 888 C C . THR A 1 114 ? 9.102 0.929 -6.255 1.00 92.19 114 THR A C 1
ATOM 890 O O . THR A 1 114 ? 9.325 1.044 -7.457 1.00 92.19 114 THR A O 1
ATOM 893 N N . LEU A 1 115 ? 9.648 1.747 -5.351 1.00 90.31 115 LEU A N 1
ATOM 894 C CA . LEU A 1 115 ? 10.597 2.808 -5.694 1.00 90.31 115 LEU A CA 1
ATOM 895 C C . LEU A 1 115 ? 11.912 2.255 -6.252 1.00 90.31 115 LEU A C 1
ATOM 897 O O . LEU A 1 115 ? 12.443 2.818 -7.200 1.00 90.31 115 LEU A O 1
ATOM 901 N N . ALA A 1 116 ? 12.431 1.153 -5.704 1.00 87.62 116 ALA A N 1
ATOM 902 C CA . ALA A 1 116 ? 13.631 0.504 -6.227 1.00 87.62 116 ALA A CA 1
ATOM 903 C C . ALA A 1 116 ? 13.430 0.031 -7.672 1.00 87.62 116 ALA A C 1
ATOM 905 O O . ALA A 1 116 ? 14.292 0.272 -8.515 1.00 87.62 116 ALA A O 1
ATOM 906 N N . CYS A 1 117 ? 12.276 -0.585 -7.965 1.00 88.19 117 CYS A N 1
ATOM 907 C CA . CYS A 1 117 ? 11.888 -0.945 -9.330 1.00 88.19 117 CYS A CA 1
ATOM 908 C C . CYS A 1 117 ? 11.885 0.289 -10.230 1.00 88.19 117 CYS A C 1
ATOM 910 O O . CYS A 1 117 ? 12.567 0.315 -11.249 1.00 88.19 117 CYS A O 1
ATOM 912 N N . ASP A 1 118 ? 11.140 1.318 -9.834 1.00 89.00 118 ASP A N 1
ATOM 913 C CA . ASP A 1 118 ? 10.936 2.508 -10.651 1.00 89.00 118 ASP A CA 1
ATOM 914 C C . ASP A 1 118 ? 12.232 3.281 -10.923 1.00 89.00 118 ASP A C 1
ATOM 916 O O . ASP A 1 118 ? 12.508 3.661 -12.059 1.00 89.00 118 ASP A O 1
ATOM 920 N N . LEU A 1 119 ? 13.076 3.453 -9.903 1.00 87.88 119 LEU A N 1
ATOM 921 C CA . LEU A 1 119 ? 14.386 4.085 -10.040 1.00 87.88 119 LEU A CA 1
ATOM 922 C C . LEU A 1 119 ? 15.303 3.270 -10.954 1.00 87.88 119 LEU A C 1
ATOM 924 O O . LEU A 1 119 ? 15.986 3.847 -11.797 1.00 87.88 119 LEU A O 1
ATOM 928 N N . ARG A 1 120 ? 15.299 1.937 -10.828 1.00 84.06 120 ARG A N 1
ATOM 929 C CA . ARG A 1 120 ? 16.102 1.051 -11.679 1.00 84.06 120 ARG A CA 1
ATOM 930 C C . ARG A 1 120 ? 15.668 1.122 -13.144 1.00 84.06 120 ARG A C 1
ATOM 932 O O . ARG A 1 120 ? 16.540 1.130 -14.010 1.00 84.06 120 ARG A O 1
ATOM 939 N N . PHE A 1 121 ? 14.364 1.213 -13.420 1.00 80.25 121 PHE A N 1
ATOM 940 C CA . PHE A 1 121 ? 13.843 1.416 -14.777 1.00 80.25 121 PHE A CA 1
ATOM 941 C C . PHE A 1 121 ? 14.109 2.832 -15.299 1.00 80.25 121 PHE A C 1
ATOM 943 O O . PHE A 1 121 ? 14.476 2.998 -16.455 1.00 80.25 121 PHE A O 1
ATOM 950 N N . SER A 1 122 ? 13.976 3.855 -14.460 1.00 84.50 122 SER A N 1
ATOM 951 C CA . SER A 1 122 ? 14.179 5.248 -14.877 1.00 84.50 122 SER A CA 1
ATOM 952 C C . SER A 1 122 ? 15.651 5.566 -15.148 1.00 84.50 122 SER A C 1
ATOM 954 O O . SER A 1 122 ? 15.959 6.362 -16.035 1.00 84.50 122 SER A O 1
ATOM 956 N N . LEU A 1 123 ? 16.560 4.940 -14.393 1.00 86.00 123 LEU A N 1
ATOM 957 C CA . LEU A 1 123 ? 18.005 5.164 -14.419 1.00 86.00 123 LEU A CA 1
ATOM 958 C C . LEU A 1 123 ? 18.755 3.835 -14.647 1.00 86.00 123 LEU A C 1
ATOM 960 O O . LEU A 1 123 ? 19.473 3.357 -13.764 1.00 86.00 123 LEU A O 1
ATOM 964 N N . PRO A 1 124 ? 18.631 3.223 -15.836 1.00 79.81 124 PRO A N 1
ATOM 965 C CA . PRO A 1 124 ? 19.172 1.891 -16.131 1.00 79.81 124 PRO A CA 1
ATOM 966 C C . PRO A 1 124 ? 20.705 1.803 -16.058 1.00 79.81 124 PRO A C 1
ATOM 968 O O . PRO A 1 124 ? 21.245 0.714 -15.872 1.00 79.81 124 PRO A O 1
ATOM 971 N N . CYS A 1 125 ? 21.395 2.935 -16.188 1.00 82.31 125 CYS A N 1
ATOM 972 C CA . CYS A 1 125 ? 22.857 3.019 -16.202 1.00 82.31 125 CYS A CA 1
ATOM 973 C C . CYS A 1 125 ? 23.438 3.590 -14.911 1.00 82.31 125 CYS A C 1
ATOM 975 O O . CYS A 1 125 ? 24.656 3.683 -14.767 1.00 82.31 125 CYS A O 1
ATOM 977 N N . ALA A 1 126 ? 22.582 3.980 -13.964 1.00 84.06 126 ALA A N 1
ATOM 978 C CA . ALA A 1 126 ? 23.049 4.409 -12.661 1.00 84.06 126 ALA A CA 1
ATOM 979 C C . ALA A 1 126 ? 23.611 3.212 -11.889 1.00 84.06 126 ALA A C 1
ATOM 981 O O . ALA A 1 126 ? 23.053 2.112 -11.904 1.00 84.06 126 ALA A O 1
ATOM 982 N N . ALA A 1 127 ? 24.711 3.445 -11.176 1.00 82.62 127 ALA A N 1
ATOM 983 C CA . ALA A 1 127 ? 25.281 2.432 -10.306 1.00 82.62 127 ALA A CA 1
ATOM 984 C C . ALA A 1 127 ? 24.253 2.030 -9.226 1.00 82.62 127 ALA A C 1
ATOM 986 O O . ALA A 1 127 ? 23.584 2.913 -8.678 1.00 82.62 127 ALA A O 1
ATOM 987 N N . PRO A 1 128 ? 24.150 0.740 -8.848 1.00 79.44 128 PRO A N 1
ATOM 988 C CA . PRO A 1 128 ? 23.125 0.270 -7.913 1.00 79.44 128 PRO A CA 1
ATOM 989 C C . PRO A 1 128 ? 23.060 1.071 -6.606 1.00 79.44 128 PRO A C 1
ATOM 991 O O . PRO A 1 128 ? 21.977 1.366 -6.107 1.00 79.44 128 PRO A O 1
ATOM 994 N N . TRP A 1 129 ? 24.207 1.494 -6.065 1.00 76.44 129 TRP A N 1
ATOM 995 C CA . TRP A 1 129 ? 24.256 2.269 -4.823 1.00 76.44 129 TRP A CA 1
ATOM 996 C C . TRP A 1 129 ? 23.535 3.623 -4.921 1.00 76.44 129 TRP A C 1
ATOM 998 O O . TRP A 1 129 ? 22.975 4.066 -3.924 1.00 76.44 129 TRP A O 1
ATOM 1008 N N . MET A 1 130 ? 23.481 4.256 -6.100 1.00 75.56 130 MET A N 1
ATOM 1009 C CA . MET A 1 130 ? 22.769 5.527 -6.309 1.00 75.56 130 MET A CA 1
ATOM 1010 C C . MET A 1 130 ? 21.248 5.351 -6.215 1.00 75.56 130 MET A C 1
ATOM 1012 O O . MET A 1 130 ? 20.539 6.288 -5.860 1.00 75.56 130 MET A O 1
ATOM 1016 N N . LEU A 1 131 ? 20.756 4.141 -6.499 1.00 79.00 131 LEU A N 1
ATOM 1017 C CA . LEU A 1 131 ? 19.343 3.774 -6.416 1.00 79.00 131 LEU A CA 1
ATOM 1018 C C . LEU A 1 131 ? 18.963 3.369 -4.985 1.00 79.00 131 LEU A C 1
ATOM 1020 O O . LEU A 1 131 ? 17.906 3.748 -4.486 1.00 79.00 131 LEU A O 1
ATOM 1024 N N . TRP A 1 132 ? 19.848 2.638 -4.298 1.00 78.38 132 TRP A N 1
ATOM 1025 C CA . TRP A 1 132 ? 19.608 2.157 -2.934 1.00 78.38 132 TRP A CA 1
ATOM 1026 C C . TRP A 1 132 ? 19.882 3.206 -1.849 1.00 78.38 132 TRP A C 1
ATOM 1028 O O . TRP A 1 132 ? 19.207 3.192 -0.823 1.00 78.38 132 TRP A O 1
ATOM 1038 N N . ALA A 1 133 ? 20.814 4.142 -2.053 1.00 79.06 133 ALA A N 1
ATOM 1039 C CA . ALA A 1 133 ? 21.148 5.187 -1.080 1.00 79.06 133 ALA A CA 1
ATOM 1040 C C . ALA A 1 133 ? 19.944 6.034 -0.611 1.00 79.06 133 ALA A C 1
ATOM 1042 O O . ALA A 1 133 ? 19.765 6.152 0.605 1.00 79.06 133 ALA A O 1
ATOM 1043 N N . PRO A 1 134 ? 19.081 6.591 -1.491 1.00 78.38 134 PRO A N 1
ATOM 1044 C CA . PRO A 1 134 ? 17.911 7.350 -1.041 1.00 78.38 134 PRO A CA 1
ATOM 1045 C C . PRO A 1 134 ? 16.897 6.475 -0.289 1.00 78.38 134 PRO A C 1
ATOM 1047 O O . PRO A 1 134 ? 16.271 6.939 0.664 1.00 78.38 134 PRO A O 1
ATOM 1050 N N . LEU A 1 135 ? 16.775 5.197 -0.660 1.00 79.06 135 LEU A N 1
ATOM 1051 C CA . LEU A 1 135 ? 15.879 4.239 -0.007 1.00 79.06 135 LEU A CA 1
ATOM 1052 C C . LEU A 1 135 ? 16.369 3.881 1.400 1.00 79.06 135 LEU A C 1
ATOM 1054 O O . LEU A 1 135 ? 15.603 3.944 2.361 1.00 79.06 135 LEU A O 1
ATOM 1058 N N . VAL A 1 136 ? 17.660 3.575 1.538 1.00 81.31 136 VAL A N 1
ATOM 1059 C CA . VAL A 1 136 ? 18.306 3.308 2.830 1.00 81.31 136 VAL A CA 1
ATOM 1060 C C . VAL A 1 136 ? 18.253 4.549 3.720 1.00 81.31 136 VAL A C 1
ATOM 1062 O O . VAL A 1 136 ? 17.928 4.435 4.900 1.00 81.31 136 VAL A O 1
ATOM 1065 N N . GLY A 1 137 ? 18.497 5.737 3.159 1.00 82.69 137 GLY A N 1
ATOM 1066 C CA . GLY A 1 137 ? 18.368 7.006 3.874 1.00 82.69 137 GLY A CA 1
ATOM 1067 C C . GLY A 1 137 ? 16.955 7.234 4.417 1.00 82.69 137 GLY A C 1
ATOM 1068 O O . GLY A 1 137 ? 16.801 7.580 5.588 1.00 82.69 137 GLY A O 1
ATOM 1069 N N . ALA A 1 138 ? 15.919 6.972 3.613 1.00 79.38 138 ALA A N 1
ATOM 1070 C CA . ALA A 1 138 ? 14.526 7.090 4.047 1.00 79.38 138 ALA A CA 1
ATOM 1071 C C . ALA A 1 138 ? 14.176 6.100 5.174 1.00 79.38 138 ALA A C 1
ATOM 1073 O O . ALA A 1 138 ? 13.514 6.477 6.144 1.00 79.38 138 ALA A O 1
ATOM 1074 N N . VAL A 1 139 ? 14.665 4.857 5.092 1.00 79.00 139 VAL A N 1
ATOM 1075 C CA . VAL A 1 139 ? 14.498 3.850 6.156 1.00 79.00 139 VAL A CA 1
ATOM 1076 C C . VAL A 1 139 ? 15.215 4.269 7.435 1.00 79.00 139 VAL A C 1
ATOM 1078 O O . VAL A 1 139 ? 14.614 4.231 8.508 1.00 79.00 139 VAL A O 1
ATOM 1081 N N . ALA A 1 140 ? 16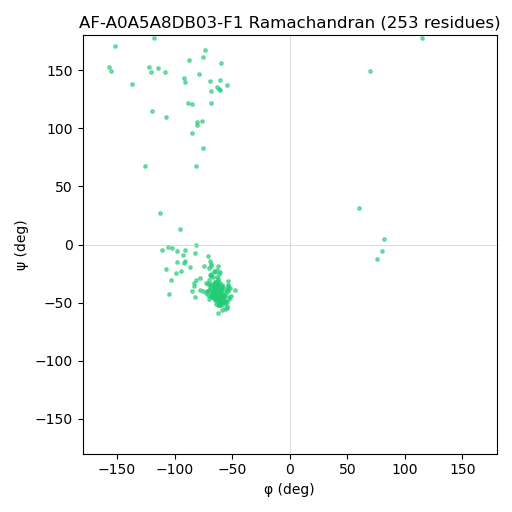.475 4.695 7.338 1.00 83.56 140 ALA A N 1
ATOM 1082 C CA . ALA A 1 140 ? 17.273 5.118 8.483 1.00 83.56 140 ALA A CA 1
ATOM 1083 C C . ALA A 1 140 ? 16.647 6.329 9.187 1.00 83.56 140 ALA A C 1
ATOM 1085 O O . ALA A 1 140 ? 16.506 6.335 10.411 1.00 83.56 140 ALA A O 1
ATOM 1086 N N . LEU A 1 141 ? 16.188 7.319 8.415 1.00 80.31 141 LEU A N 1
ATOM 1087 C CA . LEU A 1 141 ? 15.473 8.479 8.941 1.00 80.31 141 LEU A CA 1
ATOM 1088 C C . LEU A 1 141 ? 14.149 8.073 9.600 1.00 80.31 141 LEU A C 1
ATOM 1090 O O . LEU A 1 141 ? 13.759 8.652 10.616 1.00 80.31 141 LEU A O 1
ATOM 1094 N N . GLY A 1 142 ? 13.474 7.048 9.077 1.00 74.50 142 GLY A N 1
ATOM 1095 C CA . GLY A 1 142 ? 12.273 6.509 9.698 1.00 74.50 142 GLY A CA 1
ATOM 1096 C C . GLY A 1 142 ? 12.512 5.745 10.990 1.00 74.50 142 GLY A C 1
ATOM 1097 O O . GLY A 1 142 ? 11.774 5.948 11.956 1.00 74.50 142 GLY A O 1
ATOM 1098 N N . ALA A 1 143 ? 13.574 4.945 11.051 1.00 77.38 143 ALA A N 1
ATOM 1099 C CA . ALA A 1 143 ? 14.008 4.293 12.279 1.00 77.38 143 ALA A CA 1
ATOM 1100 C C . ALA A 1 143 ? 14.380 5.333 13.349 1.00 77.38 143 ALA A C 1
ATOM 1102 O O . ALA A 1 143 ? 13.884 5.263 14.472 1.00 77.38 143 ALA A O 1
ATOM 1103 N N . ALA A 1 144 ? 15.160 6.356 12.980 1.00 82.50 144 ALA A N 1
ATOM 1104 C CA . ALA A 1 144 ? 15.505 7.466 13.866 1.00 82.50 144 ALA A CA 1
ATOM 1105 C C . ALA A 1 144 ? 14.258 8.233 14.338 1.00 82.50 144 ALA A C 1
ATOM 1107 O O . ALA A 1 144 ? 14.103 8.498 15.529 1.00 82.50 144 ALA A O 1
ATOM 1108 N N . SER A 1 145 ? 13.314 8.517 13.436 1.00 76.88 145 SER A N 1
ATOM 1109 C CA . SER A 1 145 ? 12.037 9.154 13.786 1.00 76.88 145 SER A CA 1
ATOM 1110 C C . SER A 1 145 ? 11.241 8.328 14.799 1.00 76.88 145 SER A C 1
ATOM 1112 O O . SER A 1 145 ? 10.616 8.897 15.686 1.00 76.88 145 SER A O 1
ATOM 1114 N N . GLY A 1 146 ? 11.275 6.996 14.702 1.00 78.12 146 GLY A N 1
ATOM 1115 C CA . GLY A 1 146 ? 10.623 6.094 15.655 1.00 78.12 146 GLY A CA 1
ATOM 1116 C C . GLY A 1 146 ? 11.252 6.090 17.054 1.00 78.12 146 GLY A C 1
ATOM 1117 O O . GLY A 1 146 ? 10.551 5.800 18.021 1.00 78.12 146 GLY A O 1
ATOM 1118 N N . LEU A 1 147 ? 12.538 6.437 17.168 1.00 83.06 147 LEU A N 1
ATOM 1119 C CA . LEU A 1 147 ? 13.237 6.597 18.449 1.00 83.06 147 LEU A CA 1
ATOM 1120 C C . LEU A 1 147 ? 12.997 7.977 19.075 1.00 83.06 147 LEU A C 1
ATOM 1122 O O . LEU A 1 147 ? 12.971 8.105 20.296 1.00 83.06 147 LEU A O 1
ATOM 1126 N N . LEU A 1 148 ? 12.841 9.007 18.239 1.00 85.50 148 LEU A N 1
ATOM 1127 C CA . LEU A 1 148 ? 12.804 10.408 18.670 1.00 85.50 148 LEU A CA 1
ATOM 1128 C C . LEU A 1 148 ? 11.387 10.976 18.810 1.00 85.50 148 LEU A C 1
ATOM 1130 O O . LEU A 1 148 ? 11.181 11.943 19.542 1.00 85.50 148 LEU A O 1
ATOM 1134 N N . LEU A 1 149 ? 10.407 10.416 18.099 1.00 87.62 149 LEU A N 1
ATOM 1135 C CA . LEU A 1 149 ? 9.053 10.955 18.013 1.00 87.62 149 LEU A CA 1
ATOM 1136 C C . LEU A 1 149 ? 8.014 9.931 18.479 1.00 87.62 149 LEU A C 1
ATOM 1138 O O . LEU A 1 149 ? 8.188 8.725 18.291 1.00 87.62 149 LEU A O 1
ATOM 1142 N N . PRO A 1 150 ? 6.856 10.386 18.997 1.00 87.56 150 PRO A N 1
ATOM 1143 C CA . PRO A 1 150 ? 5.726 9.499 19.218 1.00 87.56 150 PRO A CA 1
ATOM 1144 C C . PRO A 1 150 ? 5.376 8.766 17.922 1.00 87.56 150 PRO A C 1
ATOM 1146 O O . PRO A 1 150 ? 5.285 9.393 16.866 1.00 87.56 150 PRO A O 1
ATOM 1149 N N . PHE A 1 151 ? 5.090 7.465 18.007 1.00 82.31 151 PHE A N 1
ATOM 1150 C CA . PHE A 1 151 ? 4.835 6.608 16.842 1.00 82.31 151 PHE A CA 1
ATOM 1151 C C . PHE A 1 151 ? 3.849 7.214 15.827 1.00 82.31 151 PHE A C 1
ATOM 1153 O O . PHE A 1 151 ? 4.050 7.142 14.618 1.00 82.31 151 PHE A O 1
ATOM 1160 N N . ARG A 1 152 ? 2.794 7.891 16.305 1.00 84.56 152 ARG A N 1
ATOM 1161 C CA . ARG A 1 152 ? 1.821 8.588 15.443 1.00 84.56 152 ARG A CA 1
ATOM 1162 C C . ARG A 1 152 ? 2.450 9.658 14.542 1.00 84.56 152 ARG A C 1
ATOM 1164 O O . ARG A 1 152 ? 1.997 9.807 13.418 1.00 84.56 152 ARG A O 1
ATOM 1171 N N . VAL A 1 153 ? 3.457 10.380 15.030 1.00 87.94 153 VAL A N 1
ATOM 1172 C CA . VAL A 1 153 ? 4.168 11.437 14.298 1.00 87.94 153 VAL A CA 1
ATOM 1173 C C . VAL A 1 153 ? 5.229 10.816 13.400 1.00 87.94 153 VAL A C 1
ATOM 1175 O O . VAL A 1 153 ? 5.283 11.151 12.222 1.00 87.94 153 VAL A O 1
ATOM 1178 N N . ALA A 1 154 ? 6.000 9.853 13.919 1.00 86.25 154 ALA A N 1
ATOM 1179 C CA . ALA A 1 154 ? 7.011 9.137 13.144 1.00 86.25 154 ALA A CA 1
ATOM 1180 C C . ALA A 1 154 ? 6.420 8.541 11.855 1.00 86.25 154 ALA A C 1
ATOM 1182 O O . ALA A 1 154 ? 6.956 8.752 10.772 1.00 86.25 154 ALA A O 1
ATOM 1183 N N . ARG A 1 155 ? 5.249 7.895 11.940 1.00 85.69 155 ARG A N 1
ATOM 1184 C CA . ARG A 1 155 ? 4.558 7.349 10.760 1.00 85.69 155 ARG A CA 1
ATOM 1185 C C . ARG A 1 155 ? 4.203 8.397 9.703 1.00 85.69 155 ARG A C 1
ATOM 1187 O O . ARG A 1 155 ? 4.264 8.093 8.516 1.00 85.69 155 ARG A O 1
ATOM 1194 N N . LEU A 1 156 ? 3.816 9.604 10.122 1.00 88.69 156 LEU A N 1
ATOM 1195 C CA . LEU A 1 156 ? 3.477 10.694 9.202 1.00 88.69 156 LEU A CA 1
ATOM 1196 C C . LEU A 1 156 ? 4.722 11.236 8.507 1.00 88.69 156 LEU A C 1
ATOM 1198 O O . LEU A 1 156 ? 4.692 11.441 7.299 1.00 88.69 156 LEU A O 1
ATOM 1202 N N . VAL A 1 157 ? 5.808 11.424 9.261 1.00 87.38 157 VAL A N 1
ATOM 1203 C CA . VAL A 1 157 ? 7.093 11.889 8.726 1.00 87.38 157 VAL A CA 1
ATOM 1204 C C . VAL A 1 157 ? 7.614 10.901 7.686 1.00 87.38 157 VAL A C 1
ATOM 1206 O O . VAL A 1 157 ? 7.876 11.286 6.553 1.00 87.38 157 VAL A O 1
ATOM 1209 N N . VAL A 1 158 ? 7.683 9.614 8.030 1.00 86.38 158 VAL A N 1
ATOM 1210 C CA . VAL A 1 158 ? 8.193 8.577 7.120 1.00 86.38 158 VAL A CA 1
ATOM 1211 C C . VAL A 1 158 ? 7.301 8.404 5.897 1.00 86.38 158 VAL A C 1
ATOM 1213 O O . VAL A 1 158 ? 7.804 8.389 4.777 1.00 86.38 158 VAL A O 1
ATOM 1216 N N . GLY A 1 159 ? 5.981 8.324 6.091 1.00 87.75 159 GLY A N 1
ATOM 1217 C CA . GLY A 1 159 ? 5.036 8.227 4.979 1.00 87.75 159 GLY A CA 1
ATOM 1218 C C . GLY A 1 159 ? 5.117 9.433 4.040 1.00 87.75 159 GLY A C 1
ATOM 1219 O O . GLY A 1 159 ? 5.131 9.260 2.825 1.00 87.75 159 GLY A O 1
ATOM 1220 N N . GLY A 1 160 ? 5.244 10.644 4.592 1.00 88.56 160 GLY A N 1
ATOM 1221 C CA . GLY A 1 160 ? 5.408 11.874 3.818 1.00 88.56 160 GLY A CA 1
ATOM 1222 C C . GLY A 1 160 ? 6.721 11.920 3.035 1.00 88.56 160 GLY A C 1
ATOM 1223 O O . GLY A 1 160 ? 6.712 12.294 1.867 1.00 88.56 160 GLY A O 1
ATOM 1224 N N . LEU A 1 161 ? 7.833 11.490 3.638 1.00 87.88 161 LEU A 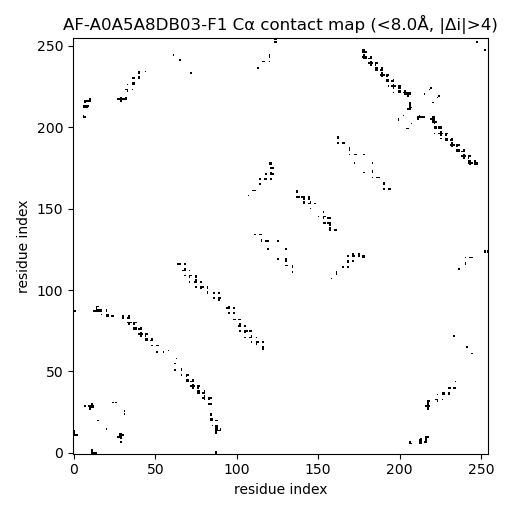N 1
ATOM 1225 C CA . LEU A 1 161 ? 9.140 11.422 2.975 1.00 87.88 161 LEU A CA 1
ATOM 1226 C C . LEU A 1 161 ? 9.148 10.423 1.815 1.00 87.88 161 LEU A C 1
ATOM 1228 O O . LEU A 1 161 ? 9.595 10.757 0.721 1.00 87.88 161 LEU A O 1
ATOM 1232 N N . LEU A 1 162 ? 8.619 9.216 2.030 1.00 89.00 162 LEU A N 1
ATOM 1233 C CA . LEU A 1 162 ? 8.501 8.219 0.965 1.00 89.00 162 LEU A CA 1
ATOM 1234 C C . LEU A 1 162 ? 7.546 8.689 -0.141 1.00 89.00 162 LEU A C 1
ATOM 1236 O O . LEU A 1 162 ? 7.841 8.504 -1.318 1.00 89.00 162 LEU A O 1
ATOM 1240 N N . GLY A 1 163 ? 6.444 9.354 0.218 1.00 89.56 163 GLY A N 1
ATOM 1241 C CA . GLY A 1 163 ? 5.537 9.976 -0.748 1.00 89.56 163 GLY A CA 1
ATOM 1242 C C . GLY A 1 163 ? 6.212 11.077 -1.571 1.00 89.56 163 GLY A C 1
ATOM 1243 O O . GLY A 1 163 ? 6.050 11.119 -2.787 1.00 89.56 163 GLY A O 1
ATOM 1244 N N . ALA A 1 164 ? 7.027 11.928 -0.944 1.00 89.62 164 ALA A N 1
ATOM 1245 C CA . ALA A 1 164 ? 7.808 12.945 -1.646 1.00 89.62 164 ALA A CA 1
ATOM 1246 C C . ALA A 1 164 ? 8.828 12.318 -2.611 1.00 89.62 164 ALA A C 1
ATOM 1248 O O . ALA A 1 164 ? 8.998 12.808 -3.727 1.00 89.62 164 ALA A O 1
ATOM 1249 N N . LEU A 1 165 ? 9.452 11.202 -2.221 1.0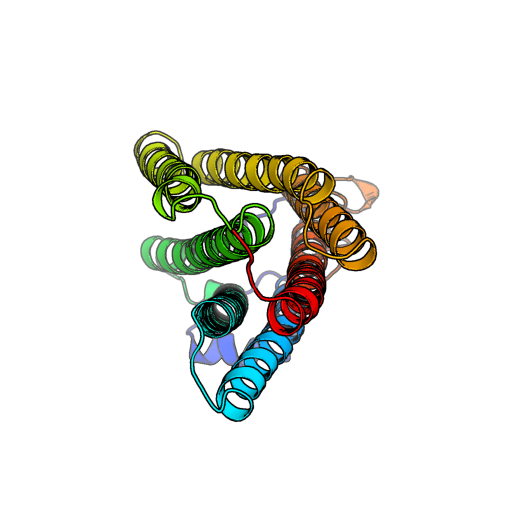0 89.00 165 LEU A N 1
ATOM 1250 C CA . LEU A 1 165 ? 10.341 10.448 -3.103 1.00 89.00 165 LEU A CA 1
ATOM 1251 C C . LEU A 1 165 ? 9.583 9.869 -4.308 1.00 89.00 165 LEU A C 1
ATOM 1253 O O . LEU A 1 165 ? 10.066 10.000 -5.427 1.00 89.00 165 LEU A O 1
ATOM 1257 N N . MET A 1 166 ? 8.374 9.326 -4.118 1.00 91.44 166 MET A N 1
ATOM 1258 C CA . MET A 1 166 ? 7.516 8.883 -5.232 1.00 91.44 166 MET A CA 1
ATOM 1259 C C . MET A 1 166 ? 7.158 10.026 -6.192 1.00 91.44 166 MET A C 1
ATOM 1261 O O . MET A 1 166 ? 7.138 9.834 -7.403 1.00 91.44 166 MET A O 1
ATOM 1265 N N . VAL A 1 167 ? 6.908 11.234 -5.676 1.00 92.31 167 VAL A N 1
ATOM 1266 C CA . VAL A 1 167 ? 6.684 12.420 -6.520 1.00 92.31 167 VAL A CA 1
ATOM 1267 C C . VAL A 1 167 ? 7.944 12.783 -7.306 1.00 92.31 167 VAL A C 1
ATOM 1269 O O . VAL A 1 167 ? 7.853 13.115 -8.486 1.00 92.31 167 VAL A O 1
ATOM 1272 N N . ALA A 1 168 ? 9.125 12.689 -6.693 1.00 90.06 168 ALA A N 1
ATOM 1273 C CA . ALA A 1 168 ? 10.383 12.963 -7.381 1.00 90.06 168 ALA A CA 1
ATOM 1274 C C . ALA A 1 168 ? 10.634 11.994 -8.549 1.00 90.06 168 ALA A C 1
ATOM 1276 O O . ALA A 1 168 ? 11.160 12.413 -9.582 1.00 90.06 168 ALA A O 1
ATOM 1277 N N . THR A 1 169 ? 10.212 10.727 -8.442 1.00 89.81 169 THR A N 1
ATOM 1278 C CA . THR A 1 169 ? 10.409 9.772 -9.541 1.00 89.81 169 THR A CA 1
ATOM 1279 C C . THR A 1 169 ? 9.536 10.050 -10.763 1.00 89.81 169 THR A C 1
ATOM 1281 O O . THR A 1 169 ? 9.922 9.680 -11.867 1.00 89.81 169 THR A O 1
ATOM 1284 N N . VAL A 1 170 ? 8.431 10.796 -10.627 1.00 92.44 170 VAL A N 1
ATOM 1285 C CA . VAL A 1 170 ? 7.647 11.272 -11.784 1.00 92.44 170 VAL A CA 1
ATOM 1286 C C . VAL A 1 170 ? 8.522 12.081 -12.743 1.00 92.44 170 VAL A C 1
ATOM 1288 O O . VAL A 1 170 ? 8.472 11.869 -13.953 1.00 92.44 170 VAL A O 1
ATOM 1291 N N . TRP A 1 171 ? 9.354 12.976 -12.204 1.00 88.62 171 TRP A N 1
ATOM 1292 C CA . TRP A 1 171 ? 10.279 13.777 -13.006 1.00 88.62 171 TRP A CA 1
ATOM 1293 C C . TRP A 1 171 ? 11.362 12.915 -13.653 1.00 88.62 171 TRP A C 1
ATOM 1295 O O . TRP A 1 171 ? 11.646 13.097 -14.833 1.00 88.62 171 TRP A O 1
ATOM 1305 N N . LEU A 1 172 ? 11.920 11.952 -12.912 1.00 87.38 172 LEU A N 1
ATOM 1306 C CA . LEU A 1 172 ? 12.931 11.026 -13.435 1.00 87.38 172 LEU A CA 1
ATOM 1307 C C . LEU A 1 172 ? 12.389 10.172 -14.584 1.00 87.38 172 LEU A C 1
ATOM 1309 O O . LEU A 1 172 ? 13.066 9.989 -15.590 1.00 87.38 172 LEU A O 1
ATOM 1313 N N . ARG A 1 173 ? 11.152 9.684 -14.467 1.00 87.44 173 ARG A N 1
ATOM 1314 C CA . ARG A 1 173 ? 10.487 8.946 -15.545 1.00 87.44 173 ARG A CA 1
ATOM 1315 C C . ARG A 1 173 ? 10.218 9.823 -16.761 1.00 87.44 173 ARG A C 1
ATOM 1317 O O . ARG A 1 173 ? 10.356 9.352 -17.882 1.00 87.44 173 ARG A O 1
ATOM 1324 N N . ALA A 1 174 ? 9.842 11.086 -16.555 1.00 86.94 174 ALA A N 1
ATOM 1325 C CA . ALA A 1 174 ? 9.566 12.017 -17.649 1.00 86.94 174 ALA A CA 1
ATOM 1326 C C . ALA A 1 174 ? 10.817 12.361 -18.474 1.00 86.94 174 ALA A C 1
ATOM 1328 O O . ALA A 1 174 ? 10.697 12.680 -19.655 1.00 86.94 174 ALA A O 1
ATOM 1329 N N . THR A 1 175 ? 12.004 12.301 -17.865 1.00 84.19 175 THR A N 1
ATOM 1330 C CA . THR A 1 175 ? 13.285 12.547 -18.543 1.00 84.19 175 THR A CA 1
ATOM 1331 C C . THR A 1 175 ? 14.000 11.269 -18.974 1.00 84.19 175 THR A C 1
ATOM 1333 O O . THR A 1 175 ? 15.032 11.356 -19.643 1.00 84.19 175 THR A O 1
ATOM 1336 N N . SER A 1 176 ? 13.485 10.091 -18.610 1.00 81.06 176 SER A N 1
ATOM 1337 C CA . SER A 1 176 ? 14.123 8.828 -18.961 1.00 81.06 176 SER A CA 1
ATOM 1338 C C . SER A 1 176 ? 14.030 8.580 -20.472 1.00 81.06 176 SER A C 1
ATOM 1340 O O . SER A 1 176 ? 12.947 8.691 -21.051 1.00 81.06 176 SER A O 1
ATOM 1342 N N . PRO A 1 177 ? 15.140 8.207 -21.138 1.00 73.12 177 PRO A N 1
ATOM 1343 C CA . PRO A 1 177 ? 15.117 7.828 -22.550 1.00 73.12 177 PRO A CA 1
ATOM 1344 C C . PRO A 1 177 ? 14.427 6.473 -22.783 1.00 73.12 177 PRO A C 1
ATOM 1346 O O . PRO A 1 177 ? 14.197 6.085 -23.931 1.00 73.12 177 PRO A O 1
ATOM 1349 N N . LEU A 1 178 ? 14.122 5.737 -21.708 1.00 73.62 178 LEU A N 1
ATOM 1350 C CA . LEU A 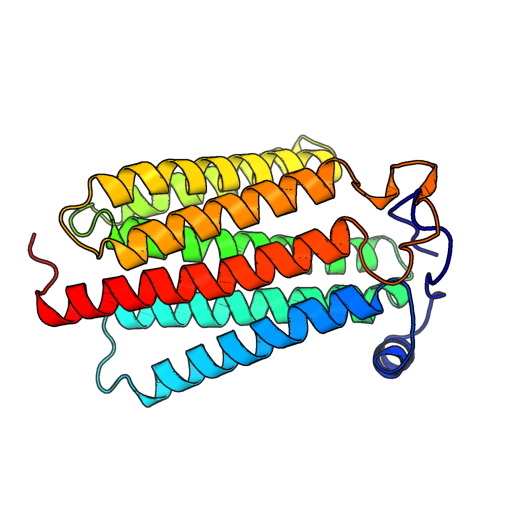1 178 ? 13.510 4.416 -21.731 1.00 73.62 178 LEU A CA 1
ATOM 1351 C C . LEU A 1 178 ? 12.181 4.425 -20.966 1.00 73.62 178 LEU A C 1
ATOM 1353 O O . LEU A 1 178 ? 12.004 5.152 -19.995 1.00 73.62 178 LEU A O 1
ATOM 1357 N N . GLY A 1 179 ? 11.245 3.591 -21.419 1.00 78.38 179 GLY A N 1
ATOM 1358 C CA . GLY A 1 179 ? 9.876 3.527 -20.906 1.00 78.38 179 GLY A CA 1
ATOM 1359 C C . GLY A 1 179 ? 8.845 3.946 -21.950 1.00 78.38 179 GLY A C 1
ATOM 1360 O O . GLY A 1 179 ? 9.178 4.291 -23.088 1.00 78.38 179 GLY A O 1
ATOM 1361 N N . THR A 1 180 ? 7.570 3.874 -21.580 1.00 85.06 180 THR A N 1
ATOM 1362 C CA . THR A 1 180 ? 6.462 4.257 -22.464 1.00 85.06 180 THR A CA 1
ATOM 1363 C C . THR A 1 180 ? 5.719 5.472 -21.916 1.00 85.06 180 THR A C 1
ATOM 1365 O O . THR A 1 180 ? 5.613 5.677 -20.704 1.00 85.06 180 THR A O 1
ATOM 1368 N N . SER A 1 181 ? 5.121 6.272 -22.807 1.00 88.12 181 SER A N 1
ATOM 1369 C CA . SER A 1 181 ? 4.226 7.360 -22.389 1.00 88.12 181 SER A CA 1
ATOM 1370 C C . SER A 1 181 ? 3.043 6.827 -21.571 1.00 88.12 181 SER A C 1
ATOM 1372 O O . SER A 1 181 ? 2.613 7.470 -20.617 1.00 88.12 181 SER A O 1
ATOM 1374 N N . SER A 1 182 ? 2.553 5.626 -21.903 1.00 90.88 182 SER A N 1
ATOM 1375 C CA . SER A 1 182 ? 1.500 4.933 -21.151 1.00 90.88 182 SER A CA 1
ATOM 1376 C C . SER A 1 182 ? 1.938 4.615 -19.717 1.00 90.88 182 SER A C 1
ATOM 1378 O O . SER A 1 182 ? 1.268 5.018 -18.765 1.00 90.88 182 SER A O 1
ATOM 1380 N N . GLY A 1 183 ? 3.101 3.977 -19.545 1.00 91.06 183 GLY A N 1
ATOM 1381 C CA . GLY A 1 183 ? 3.714 3.674 -18.251 1.00 91.06 183 GLY A CA 1
ATOM 1382 C C . GLY A 1 183 ? 3.934 4.929 -17.413 1.00 91.06 183 GLY A C 1
ATOM 1383 O O . GLY A 1 183 ? 3.577 4.963 -16.237 1.00 91.06 183 GLY A O 1
ATOM 1384 N N . GLY A 1 184 ? 4.436 6.003 -18.031 1.00 91.69 184 GLY A N 1
ATOM 1385 C CA . GLY A 1 184 ? 4.561 7.320 -17.402 1.00 91.69 184 GLY A CA 1
ATOM 1386 C C . GLY A 1 184 ? 3.231 7.871 -16.873 1.00 91.69 184 GLY A C 1
ATOM 1387 O O . GLY A 1 184 ? 3.147 8.246 -15.704 1.00 91.69 184 GLY A O 1
ATOM 1388 N N . MET A 1 185 ? 2.169 7.867 -17.686 1.00 93.31 185 MET A N 1
ATOM 1389 C CA . MET A 1 185 ? 0.839 8.337 -17.266 1.00 93.31 185 MET A CA 1
ATOM 1390 C C . MET A 1 185 ? 0.243 7.478 -16.141 1.00 93.31 185 MET A C 1
ATOM 1392 O O . MET A 1 185 ? -0.308 8.013 -15.177 1.00 93.31 185 MET A O 1
ATOM 1396 N N . MET A 1 186 ? 0.387 6.153 -16.228 1.00 95.38 186 MET A N 1
ATOM 1397 C CA . MET A 1 186 ? -0.048 5.230 -15.175 1.00 95.38 186 MET A CA 1
ATOM 1398 C C . MET A 1 186 ? 0.722 5.452 -13.866 1.00 95.38 186 MET A C 1
ATOM 1400 O O . MET A 1 186 ? 0.136 5.382 -12.782 1.00 95.38 186 MET A O 1
ATOM 1404 N N . TRP A 1 187 ? 2.014 5.776 -13.943 1.00 95.06 187 TRP A N 1
ATOM 1405 C CA . TRP A 1 187 ? 2.811 6.127 -12.770 1.00 95.06 187 TRP A CA 1
ATOM 1406 C C . TRP A 1 187 ? 2.361 7.445 -12.133 1.00 95.06 187 TRP A C 1
ATOM 1408 O O . TRP A 1 187 ? 2.168 7.505 -10.920 1.00 95.06 187 TRP A O 1
ATOM 1418 N N . VAL A 1 188 ? 2.098 8.485 -12.931 1.00 96.12 188 VAL A N 1
ATOM 1419 C CA . VAL A 1 188 ? 1.534 9.750 -12.426 1.00 96.12 188 VAL A CA 1
ATOM 1420 C C . VAL A 1 188 ? 0.225 9.495 -11.678 1.00 96.12 188 VAL A C 1
ATOM 1422 O O . VAL A 1 188 ? 0.062 9.946 -10.544 1.00 96.12 188 VAL A O 1
ATOM 1425 N N . ALA A 1 189 ? -0.685 8.720 -12.269 1.00 97.44 189 ALA A N 1
ATOM 1426 C CA . ALA A 1 189 ? -1.937 8.346 -11.620 1.00 97.44 189 ALA A CA 1
ATOM 1427 C C . ALA A 1 189 ? -1.701 7.564 -10.314 1.00 97.44 189 ALA A C 1
ATOM 1429 O O . ALA A 1 189 ? -2.337 7.857 -9.304 1.00 97.44 189 ALA A O 1
ATOM 1430 N N . THR A 1 190 ? -0.735 6.641 -10.296 1.00 97.25 190 THR A N 1
ATOM 1431 C CA . THR A 1 190 ? -0.321 5.902 -9.091 1.00 97.25 190 THR A CA 1
ATOM 1432 C C . THR A 1 190 ? 0.091 6.854 -7.965 1.00 97.25 190 THR A C 1
ATOM 1434 O O . THR A 1 190 ? -0.423 6.754 -6.849 1.00 97.25 190 THR A O 1
ATOM 1437 N N . VAL A 1 191 ? 0.964 7.822 -8.254 1.00 96.75 191 VAL A N 1
ATOM 1438 C CA . VAL A 1 191 ? 1.439 8.810 -7.273 1.00 96.75 191 VAL A CA 1
ATOM 1439 C C . VAL A 1 191 ? 0.295 9.690 -6.764 1.00 96.75 191 VAL A C 1
ATOM 1441 O O . VAL A 1 191 ? 0.181 9.909 -5.557 1.00 96.75 191 VAL A O 1
ATOM 1444 N N . LEU A 1 192 ? -0.596 10.146 -7.651 1.00 97.56 192 LEU A N 1
ATOM 1445 C CA . LEU A 1 192 ? -1.765 10.947 -7.271 1.00 97.56 192 LEU A CA 1
ATOM 1446 C C . LEU A 1 192 ? -2.725 10.175 -6.358 1.00 97.56 192 LEU A C 1
ATOM 1448 O O . LEU A 1 192 ? -3.209 10.728 -5.371 1.00 97.56 192 LEU A O 1
ATOM 1452 N N . MET A 1 193 ? -2.974 8.896 -6.646 1.00 98.06 193 MET A N 1
ATOM 1453 C CA . MET A 1 193 ? -3.831 8.044 -5.818 1.00 98.06 193 MET A CA 1
ATOM 1454 C C . MET A 1 193 ? -3.232 7.817 -4.426 1.00 98.06 193 MET A C 1
ATOM 1456 O O . MET A 1 193 ? -3.952 7.922 -3.432 1.00 98.06 193 MET A O 1
ATOM 1460 N N . VAL A 1 194 ? -1.918 7.575 -4.330 1.00 96.81 194 VAL A N 1
ATOM 1461 C CA . VAL A 1 194 ? -1.216 7.456 -3.038 1.00 96.81 194 VAL A CA 1
ATOM 1462 C C . VAL A 1 194 ? -1.293 8.766 -2.251 1.00 96.81 194 VAL A C 1
ATOM 1464 O O . VAL A 1 194 ? -1.650 8.748 -1.071 1.00 96.81 194 VAL A O 1
ATOM 1467 N N . ALA A 1 195 ? -1.014 9.903 -2.895 1.00 96.19 195 ALA A N 1
ATOM 1468 C CA . ALA A 1 195 ? -1.061 11.218 -2.260 1.00 96.19 195 ALA A CA 1
ATOM 1469 C C . ALA A 1 195 ? -2.470 11.559 -1.750 1.00 96.19 195 ALA A C 1
ATOM 1471 O O . ALA A 1 195 ? -2.629 12.005 -0.610 1.00 96.19 195 ALA A O 1
ATOM 1472 N N . LEU A 1 196 ? -3.502 11.289 -2.555 1.00 97.62 196 LEU A N 1
ATOM 1473 C CA . LEU A 1 196 ? -4.895 11.489 -2.168 1.00 97.62 196 LEU A CA 1
ATOM 1474 C C . LEU A 1 196 ? -5.297 10.568 -1.009 1.00 97.62 196 LEU A C 1
ATOM 1476 O O . LEU A 1 196 ? -5.889 11.035 -0.038 1.00 97.62 196 LEU A O 1
ATOM 1480 N N . GLY A 1 197 ? -4.939 9.282 -1.070 1.00 97.06 197 GLY A N 1
ATOM 1481 C CA . GLY A 1 197 ? -5.211 8.327 0.006 1.00 97.06 197 GLY A CA 1
ATOM 1482 C C . GLY A 1 197 ? -4.569 8.752 1.329 1.00 97.06 197 GLY A C 1
ATOM 1483 O O . GLY A 1 197 ? -5.226 8.741 2.373 1.00 97.06 197 GLY A O 1
ATOM 1484 N N . PHE A 1 198 ? -3.315 9.210 1.282 1.00 94.75 198 PHE A N 1
ATOM 1485 C CA . PHE A 1 198 ? -2.622 9.768 2.442 1.00 94.75 198 PHE A CA 1
ATOM 1486 C C . PHE A 1 198 ? -3.339 11.012 2.989 1.00 94.75 198 PHE A C 1
ATOM 1488 O O . PHE A 1 198 ? -3.630 11.077 4.186 1.00 94.75 198 PHE A O 1
ATOM 1495 N N . ALA A 1 199 ? -3.689 11.971 2.126 1.00 95.88 199 ALA A N 1
ATOM 1496 C CA . ALA A 1 199 ? -4.371 13.202 2.522 1.00 95.88 199 ALA A CA 1
ATOM 1497 C C . ALA A 1 199 ? -5.747 12.939 3.162 1.00 95.88 199 ALA A C 1
ATOM 1499 O O . ALA A 1 199 ? -6.072 13.529 4.199 1.00 95.88 199 ALA A O 1
ATOM 1500 N N . LEU A 1 200 ? -6.544 12.023 2.601 1.00 96.69 200 LEU A N 1
ATOM 1501 C CA . LEU A 1 200 ? -7.838 11.622 3.161 1.00 96.69 200 LEU A CA 1
ATOM 1502 C C . LEU A 1 200 ? -7.673 10.991 4.548 1.00 96.69 200 LEU A C 1
ATOM 1504 O O . LEU A 1 200 ? -8.326 11.421 5.501 1.00 96.69 200 LEU A O 1
ATOM 1508 N N . ASN A 1 201 ? -6.747 10.039 4.698 1.00 93.94 201 ASN A N 1
ATOM 1509 C CA . ASN A 1 201 ? -6.501 9.359 5.972 1.00 93.94 201 ASN A CA 1
ATOM 1510 C C . ASN A 1 201 ? -6.019 10.316 7.075 1.00 93.94 201 ASN A C 1
ATOM 1512 O O . ASN A 1 201 ? -6.449 10.212 8.225 1.00 93.94 201 ASN A O 1
ATOM 1516 N N . VAL A 1 202 ? -5.145 11.271 6.739 1.00 94.12 202 VAL A N 1
ATOM 1517 C CA . VAL A 1 202 ? -4.658 12.277 7.697 1.00 94.12 202 VAL A CA 1
ATOM 1518 C C . VAL A 1 202 ? -5.766 13.257 8.081 1.00 94.12 202 VAL A C 1
ATOM 1520 O O . VAL A 1 202 ? -5.939 13.566 9.262 1.00 94.12 202 VAL A O 1
ATOM 1523 N N . SER A 1 203 ? -6.540 13.734 7.103 1.00 95.44 203 SER A N 1
ATOM 1524 C CA . SER A 1 203 ? -7.612 14.710 7.333 1.00 95.44 203 SER A CA 1
ATOM 1525 C C . SER A 1 203 ? -8.855 14.115 8.005 1.00 95.44 203 SER A C 1
ATOM 1527 O O . SER A 1 203 ? -9.629 14.872 8.604 1.00 95.44 203 SER A O 1
ATOM 1529 N N . ARG A 1 204 ? -9.009 12.780 7.961 1.00 95.94 204 ARG A N 1
ATOM 1530 C CA . ARG A 1 204 ? -10.195 12.020 8.397 1.00 95.94 204 ARG A CA 1
ATOM 1531 C C . ARG A 1 204 ? -11.458 12.409 7.634 1.00 95.94 204 ARG A C 1
ATOM 1533 O O . ARG A 1 204 ? -12.549 12.412 8.195 1.00 95.94 204 ARG A O 1
ATOM 1540 N N . LEU A 1 205 ? -11.302 12.804 6.375 1.00 96.38 205 LEU A N 1
ATOM 1541 C CA . LEU A 1 205 ? -12.424 13.103 5.497 1.00 96.38 205 LEU A CA 1
ATOM 1542 C C . LEU A 1 205 ? -12.841 11.841 4.731 1.00 96.38 205 LEU A C 1
ATOM 1544 O O . LEU A 1 205 ? -11.968 11.118 4.246 1.00 96.38 205 LEU A O 1
ATOM 1548 N N . PRO A 1 206 ? -14.151 11.602 4.561 1.00 97.06 206 PRO A N 1
ATOM 1549 C CA . PRO A 1 206 ? -15.257 12.526 4.848 1.00 97.06 206 PRO A CA 1
ATOM 1550 C C . PRO A 1 206 ? -15.886 12.408 6.252 1.00 97.06 206 PRO A C 1
ATOM 1552 O O . PRO A 1 206 ? -16.683 13.269 6.617 1.00 97.06 206 PRO A O 1
ATOM 1555 N N . GLU A 1 207 ? -15.550 11.404 7.067 1.00 96.88 207 GLU A N 1
ATOM 1556 C CA . GLU A 1 207 ? -16.248 11.125 8.337 1.00 96.88 207 GLU A CA 1
ATOM 1557 C C . GLU A 1 207 ? -16.096 12.224 9.402 1.00 96.88 207 GLU A C 1
ATOM 1559 O O . GLU A 1 207 ? -16.947 12.360 10.279 1.00 96.88 207 GLU A O 1
ATOM 1564 N N . ARG A 1 208 ? -15.049 13.051 9.311 1.00 96.50 208 ARG A N 1
ATOM 1565 C CA . ARG A 1 208 ? -14.858 14.243 10.148 1.00 96.50 208 ARG A CA 1
ATOM 1566 C C . ARG A 1 208 ? -15.925 15.311 9.911 1.00 96.50 208 ARG A C 1
ATOM 1568 O O . ARG A 1 208 ? -16.122 16.165 10.775 1.00 96.50 208 ARG A O 1
ATOM 1575 N N . PHE A 1 209 ? -16.568 15.315 8.744 1.00 95.25 209 PHE A N 1
ATOM 1576 C CA . PHE A 1 209 ? -17.601 16.289 8.427 1.00 95.25 209 PHE A CA 1
ATOM 1577 C C . PHE A 1 209 ? -18.838 16.017 9.306 1.00 95.25 209 PHE A C 1
ATOM 1579 O O . PHE A 1 209 ? -19.370 14.905 9.246 1.00 95.25 209 PHE A O 1
ATOM 1586 N N . PRO A 1 210 ? -19.315 16.983 10.123 1.00 93.81 210 PRO A N 1
ATOM 1587 C CA . PRO A 1 210 ? -20.350 16.721 11.129 1.00 93.81 210 PRO A CA 1
ATOM 1588 C C . PRO A 1 210 ? -21.624 16.047 10.586 1.00 93.81 210 PRO A C 1
ATOM 1590 O O . PRO A 1 210 ? -22.098 15.100 11.212 1.00 93.81 210 PRO A O 1
ATOM 1593 N N . PRO A 1 211 ? -22.146 16.416 9.395 1.00 95.88 211 PRO A N 1
ATOM 1594 C CA . PRO A 1 211 ? -23.301 15.736 8.800 1.00 95.88 211 PRO A CA 1
ATOM 1595 C C . PRO A 1 211 ? -23.097 14.252 8.459 1.00 95.88 211 PRO A C 1
ATOM 1597 O O . PRO A 1 211 ? -24.089 13.548 8.247 1.00 95.88 211 PRO A O 1
ATOM 1600 N N . LEU A 1 212 ? -21.848 13.783 8.364 1.00 94.81 212 LEU A N 1
ATOM 1601 C CA . LEU A 1 212 ? -21.468 12.416 7.986 1.00 94.81 212 LEU A CA 1
ATOM 1602 C C . LEU A 1 212 ? -20.861 11.607 9.142 1.00 94.81 212 LEU A C 1
ATOM 1604 O O . LEU A 1 212 ? -20.612 10.411 8.981 1.00 94.81 212 LEU A O 1
ATOM 1608 N N . THR A 1 213 ? -20.651 12.218 10.309 1.00 95.25 213 THR A N 1
ATOM 1609 C CA . THR A 1 213 ? -20.106 11.521 11.482 1.00 95.25 213 THR A CA 1
ATOM 1610 C C . THR A 1 213 ? -21.045 10.382 11.894 1.00 95.25 213 THR A C 1
ATOM 1612 O O . THR A 1 213 ? -22.259 10.573 11.955 1.00 95.25 213 THR A O 1
ATOM 1615 N N . GLY A 1 214 ? -20.511 9.183 12.141 1.00 93.88 214 GLY A N 1
ATOM 1616 C CA . GLY A 1 214 ? -21.315 7.999 12.474 1.00 93.88 214 GLY A CA 1
ATOM 1617 C C . GLY A 1 214 ? -22.060 7.345 11.298 1.00 93.88 214 GLY A C 1
ATOM 1618 O O . GLY A 1 214 ? -22.568 6.236 11.438 1.00 93.88 214 GLY A O 1
ATOM 1619 N N . LYS A 1 215 ? -22.149 8.000 10.129 1.00 95.94 215 LYS A N 1
ATOM 1620 C CA . LYS A 1 215 ? -22.859 7.457 8.950 1.00 95.94 215 LYS A CA 1
ATOM 1621 C C . LYS A 1 215 ? -21.983 6.559 8.081 1.00 95.94 215 LYS A C 1
ATOM 1623 O O . LYS A 1 215 ? -22.500 5.776 7.294 1.00 95.94 215 LYS A O 1
ATOM 1628 N N . LEU A 1 216 ? -20.666 6.681 8.229 1.00 96.25 216 LEU A N 1
ATOM 1629 C CA . LEU A 1 216 ? -19.652 5.987 7.430 1.00 96.25 216 LEU A CA 1
ATOM 1630 C C . LEU A 1 216 ? -18.864 4.973 8.272 1.00 96.25 216 LEU A C 1
ATOM 1632 O O . LEU A 1 216 ? -17.700 4.674 8.005 1.00 96.25 216 LEU A O 1
ATOM 1636 N N . ASP A 1 217 ? -19.505 4.459 9.324 1.00 95.56 217 ASP A N 1
ATOM 1637 C CA . ASP A 1 217 ? -18.867 3.579 10.305 1.00 95.56 217 ASP A CA 1
ATOM 1638 C C . ASP A 1 217 ? -18.423 2.244 9.693 1.00 95.56 217 ASP A C 1
ATOM 1640 O O . ASP A 1 217 ? -17.404 1.695 10.103 1.00 95.56 217 ASP A O 1
ATOM 1644 N N . TYR A 1 218 ? -19.155 1.742 8.694 1.00 95.38 218 TYR A N 1
ATOM 1645 C CA . TYR A 1 218 ? -18.906 0.440 8.062 1.00 95.38 218 TYR A CA 1
ATOM 1646 C C . TYR A 1 218 ? -18.215 0.535 6.695 1.00 95.38 218 TYR A C 1
ATOM 1648 O O . TYR A 1 218 ? -17.490 -0.384 6.316 1.00 95.38 218 TYR A O 1
ATOM 1656 N N . ALA A 1 219 ? -18.455 1.616 5.947 1.00 96.06 219 ALA A N 1
ATOM 1657 C CA . ALA A 1 219 ? -17.928 1.824 4.602 1.00 96.06 219 ALA A CA 1
ATOM 1658 C C . ALA A 1 219 ? -17.843 3.324 4.264 1.00 96.06 219 ALA A C 1
ATOM 1660 O O . ALA A 1 219 ? -18.673 4.116 4.712 1.00 96.06 219 ALA A O 1
ATOM 1661 N N . GLY A 1 220 ? -16.872 3.702 3.428 1.00 95.19 220 GLY A N 1
ATOM 1662 C CA . GLY A 1 220 ? -16.720 5.059 2.890 1.00 95.19 220 GLY A CA 1
ATOM 1663 C C . GLY A 1 220 ? -16.015 6.067 3.806 1.00 95.19 220 GLY A C 1
ATOM 1664 O O . GLY A 1 220 ? -15.912 7.236 3.439 1.00 95.19 220 GLY A O 1
ATOM 1665 N N . ASN A 1 221 ? -15.509 5.652 4.972 1.00 96.81 221 ASN A N 1
ATOM 1666 C CA . ASN A 1 221 ? -14.646 6.513 5.789 1.00 96.81 221 ASN A CA 1
ATOM 1667 C C . ASN A 1 221 ? -13.236 6.659 5.186 1.00 96.81 221 ASN A C 1
ATOM 1669 O O . ASN A 1 221 ? -12.834 5.904 4.301 1.00 96.81 221 ASN A O 1
ATOM 1673 N N . SER A 1 222 ? -12.458 7.615 5.691 1.00 97.38 222 SER A N 1
ATOM 1674 C CA . SER A 1 222 ? -11.120 7.948 5.197 1.00 97.38 222 SER A CA 1
ATOM 1675 C C . SER A 1 222 ? -10.169 6.757 5.127 1.00 97.38 222 SER A C 1
ATOM 1677 O O . SER A 1 222 ? -9.367 6.670 4.199 1.00 97.38 222 SER A O 1
ATOM 1679 N N . HIS A 1 223 ? -10.259 5.827 6.081 1.00 96.12 223 HIS A N 1
ATOM 1680 C CA . HIS A 1 223 ? -9.406 4.640 6.121 1.00 96.12 223 HIS A CA 1
ATOM 1681 C C . HIS A 1 223 ? -9.805 3.642 5.030 1.00 96.12 223 HIS A C 1
ATOM 1683 O O . HIS A 1 223 ? -8.936 3.134 4.325 1.00 96.12 223 HIS A O 1
ATOM 1689 N N . ASN A 1 224 ? -11.112 3.444 4.812 1.00 96.75 224 ASN A N 1
ATOM 1690 C CA . ASN A 1 224 ? -11.621 2.650 3.690 1.00 96.75 224 ASN A CA 1
ATOM 1691 C C . ASN A 1 224 ? -11.164 3.226 2.341 1.00 96.75 224 ASN A C 1
ATOM 1693 O O . ASN A 1 224 ? -10.676 2.496 1.481 1.00 96.75 224 ASN A O 1
ATOM 1697 N N . LEU A 1 225 ? -11.326 4.541 2.161 1.00 97.62 225 LEU A N 1
ATOM 1698 C CA . LEU A 1 225 ? -10.963 5.232 0.924 1.00 97.62 225 LEU A CA 1
ATOM 1699 C C . LEU A 1 225 ? -9.457 5.172 0.673 1.00 97.62 225 LEU A C 1
ATOM 1701 O O . LEU A 1 225 ? -9.037 4.915 -0.453 1.00 97.62 225 LEU A O 1
ATOM 1705 N N . MET A 1 226 ? -8.648 5.355 1.719 1.00 97.25 226 MET A N 1
ATOM 1706 C CA . MET A 1 226 ? -7.203 5.190 1.631 1.00 97.25 226 MET A CA 1
ATOM 1707 C C . MET A 1 226 ? -6.840 3.791 1.131 1.00 97.25 226 MET A C 1
ATOM 1709 O O . MET A 1 226 ? -6.060 3.702 0.191 1.00 97.25 226 MET A O 1
ATOM 1713 N N . HIS A 1 227 ? -7.406 2.722 1.702 1.00 97.44 227 HIS A N 1
ATOM 1714 C CA . HIS A 1 227 ? -7.104 1.347 1.280 1.00 97.44 227 HIS A CA 1
ATOM 1715 C C . HIS A 1 227 ? -7.481 1.067 -0.172 1.00 97.44 227 HIS A C 1
ATOM 1717 O O . HIS A 1 227 ? -6.717 0.429 -0.891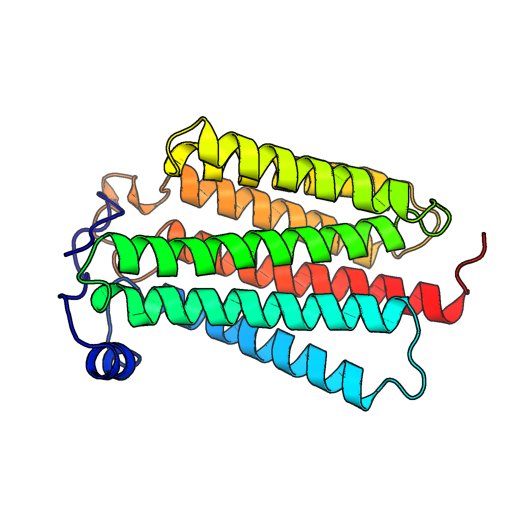 1.00 97.44 227 HIS A O 1
ATOM 1723 N N . VAL A 1 228 ? -8.627 1.575 -0.632 1.00 98.06 228 VAL A N 1
ATOM 1724 C CA . VAL A 1 228 ? -9.034 1.442 -2.040 1.00 98.06 228 VAL A CA 1
ATOM 1725 C C . VAL A 1 228 ? -8.060 2.176 -2.957 1.00 98.06 228 VAL A C 1
ATOM 1727 O O . VAL A 1 228 ? -7.601 1.607 -3.947 1.00 98.06 228 VAL A O 1
ATOM 1730 N N . LEU A 1 229 ? -7.716 3.422 -2.624 1.00 98.31 229 LEU A N 1
ATOM 1731 C CA . LEU A 1 229 ? -6.812 4.238 -3.430 1.00 98.31 229 LEU A CA 1
ATOM 1732 C C . LEU A 1 229 ? -5.402 3.649 -3.477 1.00 98.31 229 LEU A C 1
ATOM 1734 O O . LEU A 1 229 ? -4.834 3.546 -4.559 1.00 98.31 229 LEU A O 1
ATOM 1738 N N . THR A 1 230 ? -4.841 3.228 -2.343 1.00 97.00 230 THR A N 1
ATOM 1739 C CA . THR A 1 230 ? -3.490 2.651 -2.291 1.00 97.00 230 THR A CA 1
ATOM 1740 C C . THR A 1 230 ? -3.440 1.241 -2.877 1.00 97.00 230 THR A C 1
ATOM 1742 O O . THR A 1 230 ? -2.453 0.895 -3.524 1.00 97.00 230 THR A O 1
ATOM 1745 N N . GLY A 1 231 ? -4.507 0.449 -2.735 1.00 97.94 231 GLY A N 1
ATOM 1746 C CA . GLY A 1 231 ? -4.665 -0.843 -3.402 1.00 97.94 231 GLY A CA 1
ATOM 1747 C C . GLY A 1 231 ? -4.674 -0.707 -4.924 1.00 97.94 231 GLY A C 1
ATOM 1748 O O . GLY A 1 231 ? -3.875 -1.343 -5.612 1.00 97.94 231 GLY A O 1
ATOM 1749 N N . ALA A 1 232 ? -5.517 0.182 -5.458 1.00 98.25 232 ALA A N 1
ATOM 1750 C CA . ALA A 1 232 ? -5.559 0.463 -6.890 1.00 98.25 232 ALA A CA 1
ATOM 1751 C C . ALA A 1 232 ? -4.261 1.108 -7.401 1.00 98.25 232 ALA A C 1
ATOM 1753 O O . ALA A 1 232 ? -3.793 0.734 -8.472 1.00 98.25 232 ALA A O 1
ATOM 1754 N N . ALA A 1 233 ? -3.633 2.000 -6.628 1.00 98.00 233 ALA A N 1
ATOM 1755 C CA . ALA A 1 233 ? -2.326 2.562 -6.963 1.00 98.00 233 ALA A CA 1
ATOM 1756 C C . ALA A 1 233 ? -1.247 1.473 -7.051 1.00 98.00 233 ALA A C 1
ATOM 1758 O O . ALA A 1 233 ? -0.475 1.450 -8.003 1.00 98.00 233 ALA A O 1
ATOM 1759 N N . SER A 1 234 ? -1.221 0.529 -6.104 1.00 97.31 234 SER A N 1
ATOM 1760 C CA . SER A 1 234 ? -0.304 -0.615 -6.152 1.00 97.31 234 SER A CA 1
ATOM 1761 C C . SER A 1 234 ? -0.505 -1.419 -7.435 1.00 97.31 234 SER A C 1
ATOM 1763 O O . SER A 1 234 ? 0.455 -1.703 -8.149 1.00 97.31 234 SER A O 1
ATOM 1765 N N . LEU A 1 235 ? -1.748 -1.734 -7.801 1.00 97.56 235 LEU A N 1
ATOM 1766 C CA . LEU A 1 235 ? -2.043 -2.451 -9.043 1.00 97.56 235 LEU A CA 1
ATOM 1767 C C . LEU A 1 235 ? -1.639 -1.641 -10.282 1.00 97.56 235 LEU A C 1
ATOM 1769 O O . LEU A 1 235 ? -0.936 -2.167 -11.137 1.00 97.56 235 LEU A O 1
ATOM 1773 N N . LEU A 1 236 ? -1.988 -0.360 -10.358 1.00 97.25 236 LEU A N 1
ATOM 1774 C CA . LEU A 1 236 ? -1.663 0.492 -11.501 1.00 97.25 236 LEU A CA 1
ATOM 1775 C C . LEU A 1 236 ? -0.152 0.691 -11.675 1.00 97.25 236 LEU A C 1
ATOM 1777 O O . LEU A 1 236 ? 0.362 0.548 -12.783 1.00 97.25 236 LEU A O 1
ATOM 1781 N N . GLY A 1 237 ? 0.575 0.916 -10.579 1.00 95.31 237 GLY A N 1
ATOM 1782 C CA . GLY A 1 237 ? 2.034 1.004 -10.579 1.00 95.31 237 GLY A CA 1
ATOM 1783 C C . GLY A 1 237 ? 2.687 -0.294 -11.055 1.00 95.31 237 GLY A C 1
ATOM 1784 O O . GLY A 1 237 ? 3.689 -0.262 -11.758 1.00 95.31 237 GLY A O 1
ATOM 1785 N N . THR A 1 238 ? 2.072 -1.447 -10.767 1.00 94.19 238 THR A N 1
ATOM 1786 C CA . THR A 1 238 ? 2.484 -2.740 -11.345 1.00 94.19 238 THR A CA 1
ATOM 1787 C C . THR A 1 238 ? 2.443 -2.717 -12.858 1.00 94.19 238 THR A C 1
ATOM 1789 O O . THR A 1 238 ? 3.372 -3.171 -13.519 1.00 94.19 238 THR A O 1
ATOM 1792 N N . ILE A 1 239 ? 1.318 -2.251 -13.399 1.00 94.12 239 ILE A N 1
ATOM 1793 C CA . ILE A 1 239 ? 1.050 -2.279 -14.830 1.00 94.12 239 ILE A CA 1
ATOM 1794 C C . ILE A 1 239 ? 2.021 -1.326 -15.524 1.00 94.12 239 ILE A C 1
ATOM 1796 O O . ILE A 1 239 ? 2.605 -1.716 -16.529 1.00 94.12 239 ILE A O 1
ATOM 1800 N N . ALA A 1 240 ? 2.272 -0.150 -14.938 1.00 93.69 240 ALA A N 1
ATOM 1801 C CA . ALA A 1 240 ? 3.295 0.784 -15.401 1.00 93.69 240 ALA A CA 1
ATOM 1802 C C . ALA A 1 240 ? 4.681 0.122 -15.499 1.00 93.69 240 ALA A C 1
ATOM 1804 O O . ALA A 1 240 ? 5.274 0.096 -16.574 1.00 93.69 240 ALA A O 1
ATOM 1805 N N . LEU A 1 241 ? 5.154 -0.494 -14.410 1.00 90.38 241 LEU A N 1
ATOM 1806 C CA . LEU A 1 241 ? 6.475 -1.132 -14.359 1.00 90.38 241 LEU A CA 1
ATOM 1807 C C . LEU A 1 241 ? 6.591 -2.330 -15.315 1.00 90.38 241 LEU A C 1
ATOM 1809 O O . LEU A 1 241 ? 7.630 -2.541 -15.938 1.00 90.38 241 LEU A O 1
ATOM 1813 N N . ARG A 1 242 ? 5.526 -3.127 -15.455 1.00 89.56 242 ARG A N 1
ATOM 1814 C CA . ARG A 1 242 ? 5.488 -4.248 -16.408 1.00 89.56 242 ARG A CA 1
ATOM 1815 C C . ARG A 1 242 ? 5.491 -3.770 -17.858 1.00 89.56 242 ARG A C 1
ATOM 1817 O O . ARG A 1 242 ? 6.033 -4.469 -18.711 1.00 89.56 242 ARG A O 1
ATOM 1824 N N . ASP A 1 243 ? 4.865 -2.632 -18.149 1.00 89.12 243 ASP A N 1
ATOM 1825 C CA . ASP A 1 243 ? 4.869 -2.046 -19.489 1.00 89.12 243 ASP A CA 1
ATOM 1826 C C . ASP A 1 243 ? 6.273 -1.572 -19.875 1.00 89.12 243 ASP A C 1
ATOM 1828 O O . ASP A 1 243 ? 6.770 -1.935 -20.942 1.00 89.12 243 ASP A O 1
ATOM 1832 N N . ASP A 1 244 ? 6.964 -0.888 -18.959 1.00 84.38 244 ASP A N 1
ATOM 1833 C CA . ASP A 1 244 ? 8.365 -0.514 -19.161 1.00 84.38 244 ASP A CA 1
ATOM 1834 C C . ASP A 1 244 ? 9.243 -1.752 -19.358 1.00 84.38 244 ASP A C 1
ATOM 1836 O O . ASP A 1 244 ? 10.030 -1.812 -20.303 1.00 84.38 244 ASP A O 1
ATOM 1840 N N . PHE A 1 245 ? 9.071 -2.782 -18.521 1.00 83.44 245 PHE A N 1
ATOM 1841 C CA . PHE A 1 245 ? 9.848 -4.018 -18.611 1.00 83.44 245 PHE A CA 1
ATOM 1842 C C . PHE A 1 245 ? 9.796 -4.664 -20.002 1.00 83.44 245 PHE A C 1
ATOM 1844 O O . PHE A 1 245 ? 10.821 -5.143 -20.484 1.00 83.44 245 PHE A O 1
ATOM 1851 N N . LYS A 1 246 ? 8.646 -4.639 -20.688 1.00 83.19 246 LYS A N 1
ATOM 1852 C CA . LYS A 1 246 ? 8.540 -5.162 -22.063 1.00 83.19 246 LYS A CA 1
ATOM 1853 C C . LYS A 1 246 ? 9.458 -4.415 -23.030 1.00 83.19 246 LYS A C 1
ATOM 1855 O O . LYS A 1 246 ? 10.085 -5.036 -23.887 1.00 83.19 246 LYS A O 1
ATOM 1860 N N . VAL A 1 247 ? 9.567 -3.094 -22.881 1.00 80.00 247 VAL A N 1
ATOM 1861 C CA . VAL A 1 247 ? 10.475 -2.270 -23.690 1.00 80.00 247 VAL A CA 1
ATOM 1862 C C . VAL A 1 247 ? 11.925 -2.632 -23.383 1.00 80.00 247 VAL A C 1
ATOM 1864 O O . VAL A 1 247 ? 12.692 -2.878 -24.314 1.00 80.00 247 VAL A O 1
ATOM 1867 N N . PHE A 1 248 ? 12.278 -2.752 -22.102 1.00 75.88 248 PHE A N 1
ATOM 1868 C CA . PHE A 1 248 ? 13.619 -3.144 -21.661 1.00 75.88 248 PHE A CA 1
ATOM 1869 C C . PHE A 1 248 ? 14.041 -4.521 -22.175 1.00 75.88 248 PHE A C 1
ATOM 1871 O O . PHE A 1 248 ? 15.139 -4.664 -22.711 1.00 75.88 248 PHE A O 1
ATOM 1878 N N . ALA A 1 249 ? 13.158 -5.516 -22.075 1.00 74.44 249 ALA A N 1
ATOM 1879 C CA . ALA A 1 249 ? 13.407 -6.862 -22.581 1.00 74.44 249 ALA A CA 1
ATOM 1880 C C . ALA A 1 249 ? 13.619 -6.884 -24.107 1.00 74.44 249 ALA A C 1
ATOM 1882 O O . ALA A 1 249 ? 14.389 -7.698 -24.603 1.00 74.44 249 ALA A O 1
ATOM 1883 N N . SER A 1 250 ? 12.967 -5.979 -24.849 1.00 73.69 250 SER A N 1
ATOM 1884 C CA . SER A 1 250 ? 13.076 -5.911 -26.315 1.00 73.69 250 SER A CA 1
ATOM 1885 C C . SER A 1 250 ? 14.297 -5.142 -26.831 1.00 73.69 250 SER A C 1
ATOM 1887 O O . SER A 1 250 ? 14.853 -5.506 -27.863 1.00 73.69 250 SER A O 1
ATOM 1889 N N . ARG A 1 251 ? 14.709 -4.066 -26.147 1.00 69.88 251 ARG A N 1
ATOM 1890 C CA . ARG A 1 251 ? 15.784 -3.166 -26.608 1.00 69.88 251 ARG A CA 1
ATOM 1891 C C . ARG A 1 251 ? 17.143 -3.469 -25.977 1.00 69.88 251 ARG A C 1
ATOM 1893 O O . ARG A 1 251 ? 18.158 -2.985 -26.471 1.00 69.88 251 ARG A O 1
ATOM 1900 N N . GLY A 1 252 ? 17.158 -4.263 -24.903 1.00 64.81 252 GLY A N 1
ATOM 1901 C CA . GLY A 1 252 ? 18.302 -4.372 -24.005 1.00 64.81 252 GLY A CA 1
ATOM 1902 C C . GLY A 1 252 ? 18.493 -3.081 -23.202 1.00 64.81 252 GLY A C 1
ATOM 1903 O O . GLY A 1 252 ? 18.168 -1.984 -23.658 1.00 64.81 252 GLY A O 1
ATOM 1904 N N . ALA A 1 253 ? 19.018 -3.188 -21.982 1.00 62.16 253 ALA A N 1
ATOM 1905 C CA . ALA A 1 253 ? 19.472 -2.015 -21.242 1.00 62.16 253 ALA A CA 1
ATOM 1906 C C . ALA A 1 253 ? 20.809 -1.557 -21.846 1.00 62.16 253 ALA A C 1
ATOM 1908 O O . ALA A 1 253 ? 21.868 -1.965 -21.378 1.00 62.16 253 ALA A O 1
ATOM 1909 N N . GLN A 1 254 ? 20.762 -0.790 -22.939 1.00 60.28 254 GLN A N 1
ATOM 1910 C CA . GLN A 1 254 ? 21.966 -0.186 -23.505 1.00 60.28 254 GLN A CA 1
ATOM 1911 C C . GLN A 1 254 ? 22.364 1.014 -22.648 1.00 60.28 254 GLN A C 1
ATOM 1913 O O . GLN A 1 254 ? 21.699 2.052 -22.645 1.00 60.28 254 GLN A O 1
ATOM 1918 N N . CYS A 1 255 ? 23.429 0.794 -21.890 1.00 63.91 255 CYS A N 1
ATOM 1919 C CA . CYS A 1 255 ? 24.337 1.811 -21.397 1.00 63.91 255 CYS A CA 1
ATOM 1920 C C . CYS A 1 255 ? 25.528 1.851 -22.364 1.00 63.91 255 CYS A C 1
ATOM 1922 O O . CYS A 1 255 ? 26.040 2.960 -22.585 1.00 63.91 255 CYS A O 1
#

Radius of gyration: 19.26 Å; Cα contacts (8 Å, |Δi|>4): 308; chains: 1; bounding box: 49×37×52 Å

pLDDT: mean 89.28, std 8.27, range [57.22, 98.31]

Foldseek 3Di:
DDDDDPLQDFFDDAADALVVLLVCQVPFGLLNLQLVLLVVLLVVLVVQLVCLVVVPPDDDPLSVLLNQLSVLSNQLSVLSNSLSSCCSNPPDPVSNVVSVVSNLVSVLVNLLSLQLLLCCLLCVPDDSCVSCVLSVVLVVQLVVLVVVDDPVVSSLVSLVSSLVSLVVSLVSNVPRPAFDPQLSVLSVLLSVLQVQLSVQLVVFPPSPPVVNRNVQSRHDTSSSSSSNSNSVSSVSSSVSSVRRVVRCVVPPSDD

Mean predicted aligned error: 4.93 Å

Solvent-accessible surface area (backbone atoms only — not comparable to full-atom values): 13079 Å² total; per-residue (Å²): 120,93,81,88,54,92,42,47,73,54,49,74,67,64,73,39,56,55,78,59,31,62,67,42,74,88,44,93,28,34,47,40,47,51,30,57,44,26,50,57,48,22,52,52,23,46,50,53,28,50,50,48,65,74,65,50,93,65,91,45,74,66,59,50,49,53,35,51,34,24,49,39,40,18,49,22,26,48,36,40,30,49,32,57,46,39,54,41,42,33,80,47,72,69,51,38,50,50,42,53,46,51,28,51,50,28,48,52,52,32,52,49,43,48,49,47,51,51,44,46,59,35,40,73,74,57,59,69,64,75,58,45,46,64,52,52,48,52,50,51,52,33,54,51,29,52,75,78,37,61,63,79,54,20,54,50,53,38,53,50,52,55,50,51,51,52,56,53,47,52,58,45,46,74,70,26,97,53,69,43,75,64,25,49,53,34,37,51,51,20,47,51,29,40,53,51,17,52,50,27,44,74,68,33,42,56,24,62,42,76,97,36,43,51,73,29,24,48,54,73,20,14,64,42,47,20,43,45,30,41,37,52,18,54,54,39,36,48,52,16,54,54,53,26,46,55,52,42,74,72,69,49,87,83,116

Secondary structure (DSSP, 8-state):
-----TT--S-PPPP--HHHHHHGGGS--TTHHHHHHHHHHHHHHHHHHHHHHHH-SS--HHHHHHHHHHHHHHHHHHHHHHHHHHGGG--SHHHHHHHHHHHHHHHHHHHHHHHHHHHHHH-TTS-HHHHHHHHHHHHHHHHHHHHHS-HHHHHHHHHHHHHHHHHHHHHHHHH-SSS-HHHHHHHHHHHHHHHHHHHHHHHTTTTTSGGGTTTSSSSSSHHHHHHHHHHHHHHHHHHHHHHHHHHHHHH----

Sequence (255 aa):
MHRFNKFVIHGYRREMPVGASLRTLCQCHNETFNVFSHLVPLVLHTWGSVLLLLGSAEASEWSSLLFAREAVAALNFAASVAYHLCMPSAVTPGTYTRLLLTDWMTVMANVLVTLACDLRFSLPCAAPWMLWAPLVGAVALGAASGLLLPFRVARLVVGGLLGALMVATVWLRATSPLGTSSGGMMWVATVLMVALGFALNVSRLPERFPPLTGKLDYAGNSHNLMHVLTGAASLLGTIALRDDFKVFASRGAQC

InterPro domains:
  IPR004254 AdipoR/Haemolysin-III-related [PF03006] (27-235)
  IPR004254 AdipoR/Haemolysin-III-related [PTHR20855] (2-236)

Nearest PDB structures (foldseek):
  8tyw-assembly1_A  TM=4.625E-01  e=4.635E-02  Homo sapiens
  8haf-assembly1_R  TM=5.173E-01  e=1.126E-01  Homo sapiens
  8x2k-assembly1_A  TM=4.473E-01  e=9.338E-02  Homo sapiens
  8tf5-assembly1_A  TM=4.076E-01  e=2.065E-01  Homo sapiens
  8t1v-assembly1_A  TM=4.062E-01  e=8.383E-01  Homo sapiens

Organism: Cafeteria roenbergensis (NCBI:txid33653)